Protein AF-A0A202DUN3-F1 (afdb_monomer)

Sequence (302 aa):
MSIDGANNTTIKGLAINNFDGDGVLVTGSGTGNKIQGSYIGVWFDGTSDAGNTGSGVYVNLTSETIIGSNGDGTGEAWERNLIAANDSYGVYVSGTTTSVAGNFLGVTYEGSVALGNAGGVFINSSYAVIGTNNDGTNDSTEGNVSSGHSGTGIYITGTGSTANTIAGNYIGVGQDGSLDLGNGTHGIWLLSSASDNTIGGVDNDTVNVIAYNGDAASEYGVYLSGANTDNNKIYRNTIYSNQSEGIKLAFDGANDNQVAPAIIKNVLNGTTTNIIGTTEASGLVQLFEASADNEGQSYLGE

pLDDT: mean 95.25, std 4.69, range [66.5, 98.94]

Foldseek 3Di:
DEDEQAEQAEDFQEEQFQAQEESYEYYYAYANYAYFQYEFQAPPQQPHGRAHQYESYEYYQYAHYEQQAPLPQPDSVSREYEQANYQAENYEDPYEHYEHFQYEAQAGPQQAHGRAHQEYYEDPAENYEAQAPPPVRPSLRGAYEQFLHLAESYEYEEQRQAHYEYFQYQFCAGPVLPHRRAHAAESYEYYHQNAHYEQFDDDPSRAYRFAQYHDPPDHESYEYDDANLAHYYYPNYAFAHYPHYNYDYPCRHHNHSADDKAWPDWDDDPPDIDTDIDHPPPDDDWDADADPNGYRHGTDGD

Solvent-accessible surface area (backbone atoms only — not comparable to full-atom values): 13422 Å² total; per-residue (Å²): 82,78,45,73,48,53,58,64,46,74,49,64,67,44,68,35,48,64,34,95,31,40,27,35,36,37,29,48,82,16,36,52,28,35,40,20,29,24,28,21,5,21,38,88,82,36,72,47,79,28,34,8,64,19,22,21,33,32,35,40,62,20,35,42,34,31,38,17,28,82,58,81,78,74,60,49,84,64,16,24,25,38,20,16,30,8,64,25,28,19,31,36,32,46,18,35,42,27,38,40,10,23,25,33,21,6,25,26,78,82,31,74,46,66,36,29,7,42,17,20,39,38,36,47,28,24,45,28,29,38,14,26,84,73,84,81,44,64,28,82,61,16,26,23,28,21,14,23,11,66,21,35,17,34,36,38,32,33,76,66,19,28,54,29,37,39,11,19,26,23,22,6,20,14,72,86,64,71,47,84,25,32,6,42,24,26,19,30,37,35,28,55,21,21,22,48,28,36,39,26,37,96,48,82,50,20,31,23,40,28,25,34,3,22,43,98,87,71,19,18,17,34,34,32,28,39,54,60,17,22,71,58,44,80,33,72,47,27,20,30,67,23,66,44,51,35,69,41,63,65,69,56,38,8,44,75,46,66,72,79,65,42,81,76,43,78,43,79,60,88,94,44,75,49,76,42,64,51,70,58,99,83,58,88,62,76,43,50,47,60,36,100,82,69,16,43,40,43,83,72,51,109

Secondary structure (DSSP, 8-state):
-EEES-SS-EEES-EE-S-SS-SEEEESS-BS-EEES-EESB-TTSSSB---SS-SEEE-S-BS-EEE---SSS-GGGT--EE-S-SSEEEEE-SBS-EEES-EESB-TTS-SB---SEEEEE-SSS-EEE---SSSSGGGTPPEE-S-SS-SEEEESTT-BS-EEES-EESB-TTS-SB---SS-SEEEETT-BS-EEE-SSGGG--EEES---TTT--SEEE-STT--S-EEES-EEE--SS-SEEE-SSSGGGGPPPPEEEEEEEETTEEEEEEE--TT----EEEE-TTS-EEEEEE-

Nearest PDB structures (foldseek):
  4ozz-assembly1_A  TM=7.156E-01  e=4.225E-02  Pseudomonas syringae pv. tomato str. DC3000
  2qy1-assembly2_B  TM=3.064E-01  e=1.862E+00  Xanthomonas campestris pv. campestris
  5c1e-assembly1_A  TM=2.629E-01  e=9.697E+00  Aspergillus niger ATCC 1015

Mean predicted aligned error: 3.84 Å

Radius of gyration: 18.78 Å; Cα contacts (8 Å, |Δi|>4): 1057; chains: 1; bounding box: 58×35×49 Å

Structure (mmCIF, N/CA/C/O backbone):
data_AF-A0A202DUN3-F1
#
_entry.id   AF-A0A202DUN3-F1
#
loop_
_atom_site.group_PDB
_atom_site.id
_atom_site.type_symbol
_atom_site.label_atom_id
_atom_site.label_alt_id
_atom_site.label_comp_id
_atom_site.label_asym_id
_atom_site.label_entity_id
_atom_site.label_seq_id
_atom_site.pdbx_PDB_ins_code
_atom_site.Cartn_x
_atom_site.Cartn_y
_atom_site.Cartn_z
_atom_site.occupancy
_atom_site.B_iso_or_equiv
_atom_site.auth_seq_id
_atom_site.auth_comp_id
_atom_site.auth_asym_id
_atom_site.auth_atom_id
_atom_site.pdbx_PDB_model_num
ATOM 1 N N . MET A 1 1 ? 16.461 -4.092 -15.288 1.00 92.75 1 MET A N 1
ATOM 2 C CA . MET A 1 1 ? 16.687 -2.850 -16.087 1.00 92.75 1 MET A CA 1
ATOM 3 C C . MET A 1 1 ? 17.043 -1.711 -15.134 1.00 92.75 1 MET A C 1
ATOM 5 O O . MET A 1 1 ? 16.628 -1.795 -13.990 1.00 92.75 1 MET A O 1
ATOM 9 N N . SER A 1 2 ? 17.803 -0.684 -15.543 1.00 94.25 2 SER A N 1
ATOM 10 C CA . SER A 1 2 ? 18.163 0.430 -14.643 1.00 94.25 2 SER A CA 1
ATOM 11 C C . SER A 1 2 ? 18.021 1.810 -15.297 1.00 94.25 2 SER A C 1
ATOM 13 O O . SER A 1 2 ? 18.366 1.970 -16.469 1.00 94.25 2 SER A O 1
ATOM 15 N N . ILE A 1 3 ? 17.538 2.786 -14.526 1.00 94.50 3 ILE A N 1
ATOM 16 C CA . ILE A 1 3 ? 17.610 4.228 -14.786 1.00 94.50 3 ILE A CA 1
ATOM 17 C C . ILE A 1 3 ? 18.569 4.809 -13.741 1.00 94.50 3 ILE A C 1
ATOM 19 O O . ILE A 1 3 ? 18.271 4.739 -12.554 1.00 94.50 3 ILE A O 1
ATOM 23 N N . ASP A 1 4 ? 19.695 5.387 -14.161 1.00 96.31 4 ASP A N 1
ATOM 24 C CA . ASP A 1 4 ? 20.709 5.938 -13.248 1.00 96.31 4 ASP A CA 1
ATOM 25 C C . ASP A 1 4 ? 20.935 7.433 -13.513 1.00 96.31 4 ASP A C 1
ATOM 27 O O . ASP A 1 4 ? 21.428 7.825 -14.573 1.00 96.31 4 ASP A O 1
ATOM 31 N N . GLY A 1 5 ? 20.508 8.275 -12.568 1.00 92.88 5 GLY A N 1
ATOM 32 C CA . GLY A 1 5 ? 20.711 9.727 -12.583 1.00 92.88 5 GLY A CA 1
ATOM 33 C C . GLY A 1 5 ? 19.950 10.491 -13.674 1.00 92.88 5 GLY A C 1
ATOM 34 O O . GLY A 1 5 ? 20.171 11.690 -13.843 1.00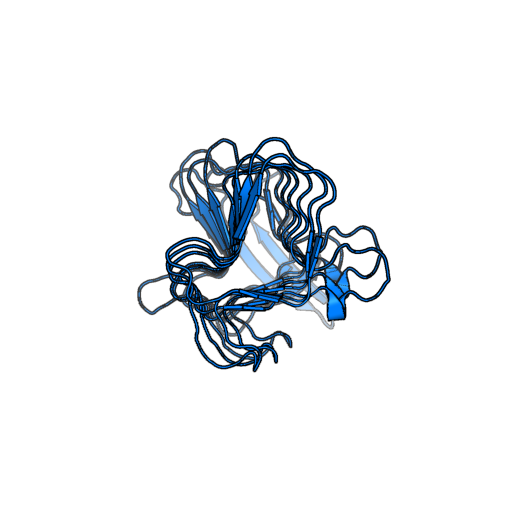 92.88 5 GLY A O 1
ATOM 35 N N . ALA A 1 6 ? 19.073 9.825 -14.427 1.00 94.56 6 ALA A N 1
ATOM 36 C CA . ALA A 1 6 ? 18.302 10.445 -15.499 1.00 94.56 6 ALA A CA 1
ATOM 37 C C . ALA A 1 6 ? 17.033 11.127 -14.972 1.00 94.56 6 ALA A C 1
ATOM 39 O O . ALA A 1 6 ? 16.411 10.652 -14.025 1.00 94.56 6 ALA A O 1
ATOM 40 N N . ASN A 1 7 ? 16.626 12.210 -15.634 1.00 96.62 7 ASN A N 1
ATOM 41 C CA . ASN A 1 7 ? 15.379 12.913 -15.344 1.00 96.62 7 ASN A CA 1
ATOM 42 C C . ASN A 1 7 ? 14.335 12.614 -16.419 1.00 96.62 7 ASN A C 1
ATOM 44 O O . ASN A 1 7 ? 14.690 12.485 -17.593 1.00 96.62 7 ASN A O 1
ATOM 48 N N . ASN A 1 8 ? 13.056 12.605 -16.043 1.00 96.19 8 ASN A N 1
ATOM 49 C CA . ASN A 1 8 ? 11.920 12.529 -16.967 1.00 96.19 8 ASN A CA 1
ATOM 50 C C . ASN A 1 8 ? 11.972 11.331 -17.932 1.00 96.19 8 ASN A C 1
ATOM 52 O O . ASN A 1 8 ? 11.496 11.408 -19.067 1.00 96.19 8 ASN A O 1
ATOM 56 N N . THR A 1 9 ? 12.574 10.218 -17.507 1.00 97.00 9 THR A N 1
ATOM 57 C CA . THR A 1 9 ? 12.593 8.986 -18.300 1.00 97.00 9 THR A CA 1
ATOM 58 C C . THR A 1 9 ? 11.284 8.241 -18.106 1.00 97.00 9 THR A C 1
ATOM 60 O O . THR A 1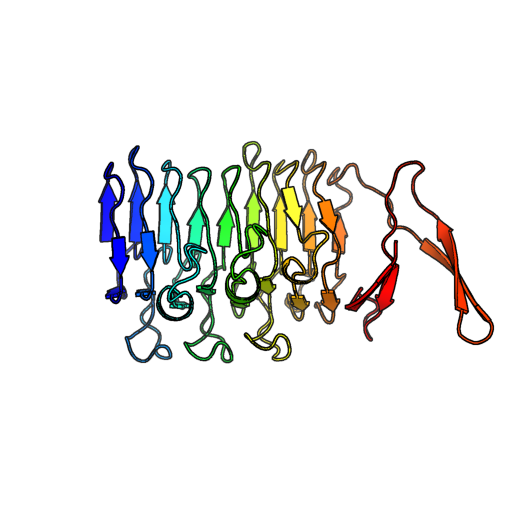 9 ? 10.790 8.145 -16.990 1.00 97.00 9 THR A O 1
ATOM 63 N N . THR A 1 10 ? 10.720 7.692 -19.181 1.00 96.81 10 THR A N 1
ATOM 64 C CA . THR A 1 10 ? 9.519 6.851 -19.112 1.00 96.81 10 THR A CA 1
ATOM 65 C C . THR A 1 10 ? 9.835 5.439 -19.593 1.00 96.81 10 THR A C 1
ATOM 67 O O . THR A 1 10 ? 10.257 5.252 -20.734 1.00 96.81 10 THR A O 1
ATOM 70 N N . ILE A 1 11 ? 9.600 4.446 -18.737 1.00 97.88 11 ILE A N 1
ATOM 71 C CA . ILE A 1 11 ? 9.508 3.030 -19.104 1.00 97.88 11 ILE A CA 1
ATOM 72 C C . ILE A 1 11 ? 8.024 2.711 -19.266 1.00 97.88 11 ILE A C 1
ATOM 74 O O . ILE A 1 11 ? 7.258 2.884 -18.317 1.00 97.88 11 ILE A O 1
ATOM 78 N N . LYS A 1 12 ? 7.609 2.274 -20.462 1.00 96.94 12 LYS A N 1
ATOM 79 C CA . LYS A 1 12 ? 6.198 1.992 -20.740 1.00 96.94 12 LYS A CA 1
ATOM 80 C C . LYS A 1 12 ? 5.971 0.799 -21.655 1.00 96.94 12 LYS A C 1
ATOM 82 O O . LYS A 1 12 ? 6.655 0.672 -22.668 1.00 96.94 12 LYS A O 1
ATOM 87 N N . GLY A 1 13 ? 4.974 -0.027 -21.328 1.00 96.06 13 GLY A N 1
ATOM 88 C CA . GLY A 1 13 ? 4.491 -1.091 -22.215 1.00 96.06 13 GLY A CA 1
ATOM 89 C C . GLY A 1 13 ? 5.448 -2.271 -22.380 1.00 96.06 13 GLY A C 1
ATOM 90 O O . GLY A 1 13 ? 5.444 -2.903 -23.435 1.00 96.06 13 GLY A O 1
ATOM 91 N N . LEU A 1 14 ? 6.306 -2.541 -21.391 1.00 97.44 14 LEU A N 1
ATOM 92 C CA . LEU A 1 14 ? 7.294 -3.621 -21.459 1.00 97.44 14 LEU A CA 1
ATOM 93 C C . LEU A 1 14 ? 6.879 -4.819 -20.603 1.00 97.44 14 LEU A C 1
ATOM 95 O O . LEU A 1 14 ? 6.274 -4.644 -19.551 1.00 97.44 14 LEU A O 1
ATOM 99 N N . ALA A 1 15 ? 7.278 -6.021 -21.024 1.00 97.81 15 ALA A N 1
ATOM 100 C CA . ALA A 1 15 ? 7.351 -7.189 -20.151 1.00 97.81 15 ALA A CA 1
ATOM 101 C C . ALA A 1 15 ? 8.778 -7.296 -19.583 1.00 97.81 15 ALA A C 1
ATOM 103 O O . ALA A 1 15 ? 9.739 -7.406 -20.348 1.00 97.81 15 ALA A O 1
ATOM 104 N N . ILE A 1 16 ? 8.920 -7.210 -18.260 1.00 98.44 16 ILE A N 1
ATOM 105 C CA . ILE A 1 16 ? 10.192 -7.143 -17.529 1.00 98.44 16 ILE A CA 1
ATOM 106 C C . ILE A 1 16 ? 10.204 -8.265 -16.490 1.00 98.44 16 ILE A C 1
ATOM 108 O O . ILE A 1 16 ? 9.638 -8.139 -15.405 1.00 98.44 16 ILE A O 1
ATOM 112 N N . ASN A 1 17 ? 10.797 -9.394 -16.852 1.00 97.94 17 ASN A N 1
ATOM 113 C CA . ASN A 1 17 ? 10.635 -10.644 -16.123 1.00 97.94 17 ASN A CA 1
ATOM 114 C C . ASN A 1 17 ? 11.884 -11.538 -16.226 1.00 97.94 17 ASN A C 1
ATOM 116 O O . ASN A 1 17 ? 12.731 -11.310 -17.094 1.00 97.94 17 ASN A O 1
ATOM 120 N N . ASN A 1 18 ? 12.002 -12.538 -15.347 1.00 97.62 18 ASN A N 1
ATOM 121 C CA . ASN A 1 18 ? 13.145 -13.457 -15.242 1.00 97.62 18 ASN A CA 1
ATOM 122 C C . ASN A 1 18 ? 14.518 -12.777 -15.039 1.00 97.62 18 ASN A C 1
ATOM 124 O O . ASN A 1 18 ? 15.546 -13.298 -15.486 1.00 97.62 18 ASN A O 1
ATOM 128 N N . PHE A 1 19 ? 14.565 -11.602 -14.406 1.00 97.94 19 PHE A N 1
ATOM 129 C CA . PHE A 1 19 ? 15.832 -10.970 -14.032 1.00 97.94 19 PHE A CA 1
ATOM 130 C C . PHE A 1 19 ? 16.394 -11.593 -12.748 1.00 97.94 19 PHE A C 1
ATOM 132 O O . PHE A 1 19 ? 15.655 -11.863 -11.804 1.00 97.94 19 PHE A O 1
ATOM 139 N N . ASP A 1 20 ? 17.720 -11.752 -12.697 1.00 97.62 20 ASP A N 1
ATOM 140 C CA . ASP A 1 20 ? 18.455 -12.076 -11.467 1.00 97.62 20 ASP A CA 1
ATOM 141 C C . ASP A 1 20 ? 18.724 -10.790 -10.659 1.00 97.62 20 ASP A C 1
ATOM 143 O O . ASP A 1 20 ? 19.830 -10.247 -10.649 1.00 97.62 20 ASP A O 1
ATOM 147 N N . GLY A 1 21 ? 17.658 -10.216 -10.105 1.00 97.81 21 GLY A N 1
ATOM 148 C CA . GLY A 1 21 ? 17.642 -8.961 -9.360 1.00 97.81 21 GLY A CA 1
ATOM 149 C C . GLY A 1 21 ? 16.315 -8.230 -9.536 1.00 97.81 21 GLY A C 1
ATOM 150 O O . GLY A 1 21 ? 15.302 -8.845 -9.862 1.00 97.81 21 GLY A O 1
ATOM 151 N N . ASP A 1 22 ? 16.310 -6.912 -9.335 1.00 98.56 22 ASP A N 1
ATOM 152 C CA . ASP A 1 22 ? 15.100 -6.114 -9.534 1.00 98.56 22 ASP A CA 1
ATOM 153 C C . ASP A 1 22 ? 14.714 -6.018 -11.022 1.00 98.56 22 ASP A C 1
ATOM 155 O O . ASP A 1 22 ? 15.572 -5.881 -11.907 1.00 98.56 22 ASP A O 1
ATOM 159 N N . GLY A 1 23 ? 13.410 -6.009 -11.309 1.00 98.62 23 GLY A N 1
ATOM 160 C CA . GLY A 1 23 ? 12.894 -5.794 -12.661 1.00 98.62 23 GLY A CA 1
ATOM 161 C C . GLY A 1 23 ? 13.291 -4.413 -13.191 1.00 98.62 23 GLY A C 1
ATOM 162 O O . GLY A 1 23 ? 13.957 -4.289 -14.228 1.00 98.62 23 GLY A O 1
ATOM 163 N N . VAL A 1 24 ? 12.949 -3.360 -12.446 1.00 98.56 24 VAL A N 1
ATOM 164 C CA . VAL A 1 24 ? 13.342 -1.971 -12.722 1.00 98.56 24 VAL A CA 1
ATOM 165 C C . VAL A 1 24 ? 14.001 -1.353 -11.495 1.00 98.56 24 VAL A C 1
ATOM 167 O O . VAL A 1 24 ? 13.357 -1.169 -10.472 1.00 98.56 24 VAL A O 1
ATOM 170 N N . LEU A 1 25 ? 15.264 -0.957 -11.623 1.00 98.06 25 LEU A N 1
ATOM 171 C CA . LEU A 1 25 ? 15.978 -0.158 -10.632 1.00 98.06 25 LEU A CA 1
ATOM 172 C C . LEU A 1 25 ? 16.007 1.311 -11.073 1.00 98.06 25 LEU A C 1
ATOM 174 O O . LEU A 1 25 ? 16.464 1.622 -12.171 1.00 98.06 25 LEU A O 1
ATOM 178 N N . VAL A 1 26 ? 15.551 2.225 -10.224 1.00 97.75 26 VAL A N 1
ATOM 179 C CA . VAL A 1 26 ? 15.618 3.676 -10.441 1.00 97.75 26 VAL A CA 1
ATOM 180 C C . VAL A 1 26 ? 16.552 4.260 -9.394 1.00 97.75 26 VAL A C 1
ATOM 182 O O . VAL A 1 26 ? 16.239 4.241 -8.208 1.00 97.75 26 VAL A O 1
ATOM 185 N N . THR A 1 27 ? 17.718 4.744 -9.805 1.00 96.19 27 THR A N 1
ATOM 186 C CA . THR A 1 27 ? 18.782 5.178 -8.894 1.00 96.19 27 THR A CA 1
ATOM 187 C C . THR A 1 27 ? 19.487 6.454 -9.363 1.00 96.19 27 THR A C 1
ATOM 189 O O . THR A 1 27 ? 19.137 7.042 -10.388 1.00 96.19 27 THR A O 1
ATOM 192 N N . GLY A 1 28 ? 20.453 6.926 -8.577 1.00 91.88 28 GLY A N 1
ATOM 193 C CA . GLY A 1 28 ? 21.110 8.217 -8.765 1.00 91.88 28 GLY A CA 1
ATOM 194 C C . GLY A 1 28 ? 20.249 9.388 -8.279 1.00 91.88 28 GLY A C 1
ATOM 195 O O . GLY A 1 28 ? 19.331 9.211 -7.490 1.00 91.88 28 GLY A O 1
ATOM 196 N N . SER A 1 29 ? 20.553 10.608 -8.729 1.00 90.00 29 SER A N 1
ATOM 197 C CA . SER A 1 29 ? 19.852 11.837 -8.308 1.00 90.00 29 SER A CA 1
ATOM 198 C C . SER A 1 29 ? 18.800 12.320 -9.316 1.00 90.00 29 SER A C 1
ATOM 200 O O . SER A 1 29 ? 18.528 13.517 -9.397 1.00 90.00 29 SER A O 1
ATOM 202 N N . GLY A 1 30 ? 18.302 11.416 -10.159 1.00 91.62 30 GLY A N 1
ATOM 203 C CA . GLY A 1 30 ? 17.326 11.731 -11.196 1.00 91.62 30 GLY A CA 1
ATOM 204 C C . GLY A 1 30 ? 15.909 11.922 -10.642 1.00 91.62 30 GLY A C 1
ATOM 205 O O . GLY A 1 30 ? 15.563 11.288 -9.645 1.00 91.62 30 GLY A O 1
ATOM 206 N N . THR A 1 31 ? 15.085 12.753 -11.288 1.00 95.81 31 THR A N 1
ATOM 207 C CA . THR A 1 31 ? 13.696 13.035 -10.874 1.00 95.81 31 THR A CA 1
ATOM 208 C C . THR A 1 31 ? 12.683 12.948 -12.016 1.00 95.81 31 THR A C 1
ATOM 210 O O . THR A 1 31 ? 13.040 12.987 -13.197 1.00 95.81 31 THR A O 1
ATOM 213 N N . GLY A 1 32 ? 11.397 12.808 -11.681 1.00 94.69 32 GLY A N 1
ATOM 214 C CA . GLY A 1 32 ? 10.305 12.809 -12.662 1.00 94.69 32 GLY A CA 1
ATOM 215 C C . GLY A 1 32 ? 10.244 11.550 -13.532 1.00 94.69 32 GLY A C 1
ATOM 216 O O . GLY A 1 32 ? 9.673 11.574 -14.623 1.00 94.69 32 GLY A O 1
ATOM 217 N N . ASN A 1 33 ? 10.884 10.458 -13.107 1.00 97.44 33 ASN A N 1
ATOM 218 C CA . ASN A 1 33 ? 10.896 9.212 -13.867 1.00 97.44 33 ASN A CA 1
ATOM 219 C C . ASN A 1 33 ? 9.557 8.485 -13.730 1.00 97.44 33 ASN A C 1
ATOM 221 O O . ASN A 1 33 ? 8.965 8.461 -12.656 1.00 97.44 33 ASN A O 1
ATOM 225 N N . LYS A 1 34 ? 9.086 7.875 -14.816 1.00 97.88 34 LYS A N 1
ATOM 226 C CA . LYS A 1 34 ? 7.794 7.195 -14.890 1.00 97.88 34 LYS A CA 1
ATOM 227 C C . LYS A 1 34 ? 7.968 5.731 -15.282 1.00 97.88 34 LYS A C 1
ATOM 229 O O . LYS A 1 34 ? 8.685 5.418 -16.233 1.00 97.88 34 LYS A O 1
ATOM 234 N N . ILE A 1 35 ? 7.276 4.842 -14.585 1.00 98.56 35 ILE A N 1
ATOM 235 C CA . ILE A 1 35 ? 7.162 3.418 -14.899 1.00 98.56 35 ILE A CA 1
ATOM 236 C C . ILE A 1 35 ? 5.676 3.146 -15.054 1.00 98.56 35 ILE A C 1
ATOM 238 O O . ILE A 1 35 ? 4.933 3.280 -14.088 1.00 98.56 35 ILE A O 1
ATOM 242 N N . GLN A 1 36 ? 5.223 2.841 -16.267 1.00 98.25 36 GLN A N 1
ATOM 243 C CA . GLN A 1 36 ? 3.796 2.822 -16.596 1.00 98.25 36 GLN A CA 1
ATOM 244 C C . GLN A 1 36 ? 3.435 1.655 -17.514 1.00 98.25 36 GLN A C 1
ATOM 246 O O . GLN A 1 36 ? 4.240 1.242 -18.345 1.00 98.25 36 GLN A O 1
ATOM 251 N N . GLY A 1 37 ? 2.212 1.140 -17.431 1.00 97.81 37 GLY A N 1
ATOM 252 C CA . GLY A 1 37 ? 1.655 0.206 -18.415 1.00 97.81 37 GLY A CA 1
ATOM 253 C C . GLY A 1 37 ? 2.485 -1.063 -18.630 1.00 97.81 37 GLY A C 1
ATOM 254 O O . GLY A 1 37 ? 2.458 -1.615 -19.728 1.00 97.81 37 GLY A O 1
ATOM 255 N N . SER A 1 38 ? 3.323 -1.451 -17.666 1.00 98.38 38 SER A N 1
ATOM 256 C CA . SER A 1 38 ? 4.308 -2.523 -17.827 1.00 98.38 38 SER A CA 1
ATOM 257 C C . SER A 1 38 ? 3.912 -3.772 -17.038 1.00 98.38 38 SER A C 1
ATOM 259 O O . SER A 1 38 ? 3.256 -3.686 -16.003 1.00 98.38 38 SER A O 1
ATOM 261 N N . TYR A 1 39 ? 4.334 -4.930 -17.539 1.00 98.69 39 TYR A N 1
ATOM 262 C CA . TYR A 1 39 ? 4.158 -6.254 -16.946 1.00 98.69 39 TYR A CA 1
ATOM 263 C C . TYR A 1 39 ? 5.483 -6.653 -16.295 1.00 98.69 39 TYR A C 1
ATOM 265 O O . TYR A 1 39 ? 6.464 -6.890 -16.998 1.00 98.69 39 TYR A O 1
ATOM 273 N N . ILE A 1 40 ? 5.556 -6.677 -14.968 1.00 98.81 40 ILE A N 1
ATOM 274 C CA . ILE A 1 40 ? 6.810 -6.819 -14.222 1.00 98.81 40 ILE A CA 1
ATOM 275 C C . ILE A 1 40 ? 6.736 -8.053 -13.316 1.00 98.81 40 ILE A C 1
ATOM 277 O O . ILE A 1 40 ? 5.926 -8.108 -12.395 1.00 98.81 40 ILE A O 1
ATOM 281 N N . GLY A 1 41 ? 7.590 -9.040 -13.591 1.00 98.50 41 GLY A N 1
ATOM 282 C CA . GLY A 1 41 ? 7.585 -10.353 -12.926 1.00 98.50 41 GLY A CA 1
ATOM 283 C C . GLY A 1 41 ? 6.556 -11.344 -13.488 1.00 98.50 41 GLY A C 1
ATOM 284 O O . GLY A 1 41 ? 6.430 -12.458 -12.998 1.00 98.50 41 GLY A O 1
ATOM 285 N N . VAL A 1 42 ? 5.855 -10.985 -14.567 1.00 98.19 42 VAL A N 1
ATOM 286 C CA . VAL A 1 42 ? 4.894 -11.861 -15.261 1.00 98.19 42 VAL A CA 1
ATOM 287 C C . VAL A 1 42 ? 5.109 -11.841 -16.771 1.00 98.19 42 VAL A C 1
ATOM 289 O O . VAL A 1 42 ? 5.748 -10.933 -17.321 1.00 98.19 42 VAL A O 1
ATOM 292 N N . TRP A 1 43 ? 4.586 -12.848 -17.469 1.00 97.19 43 TRP A N 1
ATOM 293 C CA . TRP A 1 43 ? 4.516 -12.836 -18.930 1.00 97.19 43 TRP A CA 1
ATOM 294 C C . TRP A 1 43 ? 3.474 -11.824 -19.438 1.00 97.19 43 TRP A C 1
ATOM 296 O O . TRP A 1 43 ? 2.646 -11.311 -18.689 1.00 97.19 43 TRP A O 1
ATOM 306 N N . PHE A 1 44 ? 3.512 -11.527 -20.742 1.00 95.56 44 PHE A N 1
ATOM 307 C CA . PHE A 1 44 ? 2.616 -10.544 -21.373 1.00 95.56 44 PHE A CA 1
ATOM 308 C C . PHE A 1 44 ? 1.131 -10.943 -21.335 1.00 95.56 44 PHE A C 1
ATOM 310 O O . PHE A 1 44 ? 0.272 -10.117 -21.632 1.00 95.56 44 PHE A O 1
ATOM 317 N N . ASP A 1 45 ? 0.830 -12.205 -21.016 1.00 96.38 45 ASP A N 1
ATOM 318 C CA . ASP A 1 45 ? -0.538 -12.670 -20.790 1.00 96.38 45 ASP A CA 1
ATOM 319 C C . ASP A 1 45 ? -1.128 -12.135 -19.474 1.00 96.38 45 ASP A C 1
ATOM 321 O O . ASP A 1 45 ? -2.340 -12.164 -19.298 1.00 96.38 45 ASP A O 1
ATOM 325 N N . GLY A 1 46 ? -0.286 -11.618 -18.571 1.00 96.94 46 GLY A N 1
ATOM 326 C CA . GLY A 1 46 ? -0.687 -11.071 -17.280 1.00 96.94 46 GLY A CA 1
ATOM 327 C C . GLY A 1 46 ? -1.182 -12.108 -16.274 1.00 96.94 46 GLY A C 1
ATOM 328 O O . GLY A 1 46 ? -1.785 -11.731 -15.270 1.00 96.94 46 GLY A O 1
ATOM 329 N N . THR A 1 47 ? -0.949 -13.393 -16.541 1.00 97.75 47 THR A N 1
ATOM 330 C CA . THR A 1 47 ? -1.414 -14.505 -15.698 1.00 97.75 47 THR A CA 1
ATOM 331 C C . THR A 1 47 ? -0.324 -15.522 -15.398 1.00 97.75 47 THR A C 1
ATOM 333 O O . THR A 1 47 ? -0.421 -16.239 -14.406 1.00 97.75 47 THR A O 1
ATOM 336 N N . SER A 1 48 ? 0.699 -15.620 -16.249 1.00 97.69 48 SER A N 1
ATOM 337 C CA . SER A 1 48 ? 1.772 -16.593 -16.074 1.00 97.69 48 SER A CA 1
ATOM 338 C C . SER A 1 48 ? 2.945 -15.980 -15.306 1.00 97.69 48 SER A C 1
ATOM 340 O O . SER A 1 48 ? 3.489 -14.947 -15.704 1.00 97.69 48 SER A O 1
ATOM 342 N N . ASP A 1 49 ? 3.355 -16.663 -14.239 1.00 98.12 49 ASP A N 1
ATOM 343 C CA . ASP A 1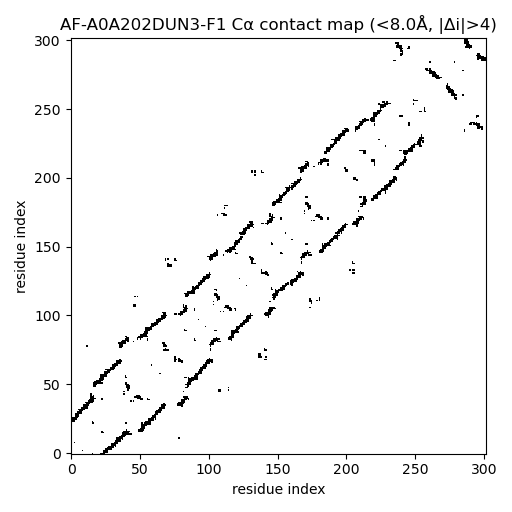 49 ? 4.536 -16.349 -13.431 1.00 98.12 49 ASP A CA 1
ATOM 344 C C . ASP A 1 49 ? 5.814 -16.310 -14.293 1.00 98.12 49 ASP A C 1
ATOM 346 O O . ASP A 1 49 ? 6.078 -17.204 -15.110 1.00 98.12 49 ASP A O 1
ATOM 350 N N . ALA A 1 50 ? 6.581 -15.237 -14.124 1.00 98.00 50 ALA A N 1
ATOM 351 C CA . ALA A 1 50 ? 7.902 -15.039 -14.695 1.00 98.00 50 ALA A CA 1
ATOM 352 C C . ALA A 1 50 ? 8.777 -14.209 -13.734 1.00 98.00 50 ALA A C 1
ATOM 354 O O . ALA A 1 50 ? 9.463 -13.276 -14.160 1.00 98.00 50 ALA A O 1
ATOM 355 N N . GLY A 1 51 ? 8.689 -14.489 -12.435 1.00 97.88 51 GLY A N 1
ATOM 356 C CA . GLY A 1 51 ? 9.252 -13.667 -11.371 1.00 97.88 51 GLY A CA 1
ATOM 357 C C . GLY A 1 51 ? 10.674 -13.161 -11.603 1.00 97.88 51 GLY A C 1
ATOM 358 O O . GLY A 1 51 ? 11.525 -13.837 -12.186 1.00 97.88 51 GLY A O 1
ATOM 359 N N . ASN A 1 52 ? 10.944 -11.943 -11.138 1.00 98.62 52 ASN A N 1
ATOM 360 C CA . ASN A 1 52 ? 12.317 -11.490 -10.935 1.00 98.62 52 ASN A CA 1
ATOM 361 C C . ASN A 1 52 ? 12.780 -11.931 -9.537 1.00 98.62 52 ASN A C 1
ATOM 363 O O . ASN A 1 52 ? 11.970 -11.952 -8.610 1.00 98.62 52 ASN A O 1
ATOM 367 N N . THR A 1 53 ? 14.071 -12.234 -9.362 1.00 98.50 53 THR A N 1
ATOM 368 C CA . THR A 1 53 ? 14.597 -12.691 -8.056 1.00 98.50 53 THR A CA 1
ATOM 369 C C . THR A 1 53 ? 14.687 -11.570 -7.009 1.00 98.50 53 THR A C 1
ATOM 371 O O . THR A 1 53 ? 14.905 -11.828 -5.826 1.00 98.50 53 THR A O 1
ATOM 374 N N . GLY A 1 54 ? 14.542 -10.311 -7.436 1.00 98.56 54 GLY A N 1
ATOM 375 C CA . GLY A 1 54 ? 14.456 -9.125 -6.587 1.00 98.56 54 GLY A CA 1
ATOM 376 C C . GLY A 1 54 ? 13.057 -8.514 -6.566 1.00 98.56 54 GLY A C 1
ATOM 377 O O . GLY A 1 54 ? 12.048 -9.207 -6.662 1.00 98.56 54 GLY A O 1
ATOM 378 N N . SER A 1 55 ? 12.991 -7.194 -6.396 1.00 98.81 55 SER A N 1
ATOM 379 C CA . SER A 1 55 ? 11.730 -6.449 -6.395 1.00 98.81 55 SER A CA 1
ATOM 380 C C . SER A 1 55 ? 11.247 -6.209 -7.824 1.00 98.81 55 SER A C 1
ATOM 382 O O . SER A 1 55 ? 12.048 -6.129 -8.756 1.00 98.81 55 SER A O 1
ATOM 384 N N . GLY A 1 56 ? 9.945 -6.014 -8.026 1.00 98.81 56 GLY A N 1
ATOM 385 C CA . GLY A 1 56 ? 9.446 -5.614 -9.344 1.00 98.81 56 GLY A CA 1
ATOM 386 C C . GLY A 1 56 ? 10.033 -4.262 -9.766 1.00 98.81 56 GLY A C 1
ATOM 387 O O . GLY A 1 56 ? 10.716 -4.147 -10.788 1.00 98.81 56 GLY A O 1
ATOM 388 N N . VAL A 1 57 ? 9.822 -3.246 -8.930 1.00 98.81 57 VAL A N 1
ATOM 389 C CA . VAL A 1 57 ? 10.416 -1.913 -9.075 1.00 98.81 57 VAL A CA 1
ATOM 390 C C . VAL A 1 57 ? 11.111 -1.520 -7.777 1.00 98.81 57 VAL A C 1
ATOM 392 O O . VAL A 1 57 ? 10.490 -1.533 -6.720 1.00 98.81 57 VAL A O 1
ATOM 395 N N . TYR A 1 58 ? 12.379 -1.122 -7.853 1.00 98.69 58 TYR A N 1
ATOM 396 C CA . TYR A 1 58 ? 13.119 -0.543 -6.737 1.00 98.69 58 TYR A CA 1
ATOM 397 C C . TYR A 1 58 ? 13.504 0.910 -7.042 1.00 98.69 58 TYR A C 1
ATOM 399 O O . TYR A 1 58 ? 14.297 1.188 -7.941 1.00 98.69 58 TYR A O 1
ATOM 407 N N . VAL A 1 59 ? 12.953 1.845 -6.271 1.00 98.19 59 VAL A N 1
ATOM 408 C CA . VAL A 1 59 ? 13.285 3.272 -6.288 1.00 98.19 59 VAL A CA 1
ATOM 409 C C . VAL A 1 59 ? 14.294 3.563 -5.183 1.00 98.19 59 VAL A C 1
ATOM 411 O O . VAL A 1 59 ? 13.947 3.585 -4.004 1.00 98.19 59 VAL A O 1
ATOM 414 N N . ASN A 1 60 ? 15.548 3.795 -5.563 1.00 96.38 60 ASN A N 1
ATOM 415 C CA . ASN A 1 60 ? 16.675 3.948 -4.654 1.00 96.38 60 ASN A CA 1
ATOM 416 C C . ASN A 1 60 ? 17.251 5.371 -4.692 1.00 96.38 60 ASN A C 1
ATOM 418 O O . ASN A 1 60 ? 17.923 5.734 -5.657 1.00 96.38 60 ASN A O 1
ATOM 422 N N . LEU A 1 61 ? 17.029 6.149 -3.625 1.00 87.50 61 LEU A N 1
ATOM 423 C CA . LEU A 1 61 ? 17.569 7.510 -3.416 1.00 87.50 61 LEU A CA 1
ATOM 424 C C . LEU A 1 61 ? 17.163 8.578 -4.455 1.00 87.50 61 LEU A C 1
ATOM 426 O O . LEU A 1 61 ? 17.717 9.677 -4.446 1.00 87.50 61 LEU A O 1
ATOM 430 N N . THR A 1 62 ? 16.197 8.290 -5.326 1.00 92.81 62 THR A N 1
ATOM 431 C CA . THR A 1 62 ? 15.631 9.256 -6.284 1.00 92.81 62 THR A CA 1
ATOM 432 C C . THR A 1 62 ? 14.397 9.950 -5.707 1.00 92.81 62 THR A C 1
ATOM 434 O O . THR A 1 62 ? 13.903 9.568 -4.648 1.00 92.81 62 THR A O 1
ATOM 437 N N . SER A 1 63 ? 13.897 10.990 -6.374 1.00 94.69 63 SER A N 1
ATOM 438 C CA . SER A 1 63 ? 12.668 11.675 -5.961 1.00 94.69 63 SER A CA 1
ATOM 439 C C . SER A 1 63 ? 11.701 11.859 -7.122 1.00 94.69 63 SER A C 1
ATOM 441 O O . SER A 1 63 ? 12.115 11.821 -8.279 1.00 94.69 63 SER A O 1
ATOM 443 N N . GLU A 1 64 ? 10.418 12.077 -6.829 1.00 96.25 64 GLU A N 1
ATOM 444 C CA . GLU A 1 64 ? 9.387 12.350 -7.848 1.00 96.25 64 GLU A CA 1
ATOM 445 C C . GLU A 1 64 ? 9.270 11.231 -8.902 1.00 96.25 64 GLU A C 1
ATOM 447 O O . GLU A 1 64 ? 9.038 11.489 -10.084 1.00 96.25 64 GLU A O 1
ATOM 452 N N . THR A 1 65 ? 9.484 9.976 -8.496 1.00 97.94 65 THR A N 1
ATOM 453 C CA . THR A 1 65 ? 9.237 8.823 -9.370 1.00 97.94 65 THR A CA 1
ATOM 454 C C . THR A 1 65 ? 7.752 8.476 -9.340 1.00 97.94 65 THR A C 1
ATOM 456 O O . THR A 1 65 ? 7.149 8.424 -8.272 1.00 97.94 65 THR A O 1
ATOM 459 N N . ILE A 1 66 ? 7.164 8.219 -10.504 1.00 98.00 66 ILE A N 1
ATOM 460 C CA . ILE A 1 66 ? 5.773 7.790 -10.653 1.00 98.00 66 ILE A CA 1
ATOM 461 C C . ILE A 1 66 ? 5.764 6.344 -11.134 1.00 98.00 66 ILE A C 1
ATOM 463 O O . ILE A 1 66 ? 6.290 6.023 -12.201 1.00 98.00 66 ILE A O 1
ATOM 467 N N . ILE A 1 67 ? 5.147 5.470 -10.354 1.00 98.69 67 ILE A N 1
ATOM 468 C CA . ILE A 1 67 ? 4.901 4.075 -10.694 1.00 98.69 67 ILE A CA 1
ATOM 469 C C . ILE A 1 67 ? 3.397 3.944 -10.891 1.00 98.69 67 ILE A C 1
ATOM 471 O O . ILE A 1 67 ? 2.635 3.933 -9.928 1.00 98.69 67 ILE A O 1
ATOM 475 N N . GLY A 1 68 ? 2.982 3.855 -12.149 1.00 98.31 68 GLY A N 1
ATOM 476 C CA . GLY A 1 68 ? 1.589 3.729 -12.551 1.00 98.31 68 GLY A CA 1
ATOM 477 C C . GLY A 1 68 ? 0.974 5.051 -13.013 1.00 98.31 68 GLY A C 1
ATOM 478 O O . GLY A 1 68 ? 1.592 5.781 -13.797 1.00 98.31 68 GLY A O 1
ATOM 479 N N . SER A 1 69 ? -0.249 5.327 -12.561 1.00 96.75 69 SER A N 1
ATOM 480 C CA . SER A 1 69 ? -1.005 6.536 -12.909 1.00 96.75 69 SER A CA 1
ATOM 481 C C . SER A 1 69 ? -0.235 7.802 -12.537 1.00 96.75 69 SER A C 1
ATOM 483 O O . SER A 1 69 ? 0.361 7.883 -11.462 1.00 96.75 69 SER A O 1
ATOM 485 N N . ASN A 1 70 ? -0.241 8.793 -13.425 1.00 93.94 70 ASN A N 1
ATOM 486 C CA . ASN A 1 70 ? 0.299 10.124 -13.149 1.00 93.94 70 ASN A CA 1
ATOM 487 C C . ASN A 1 70 ? -0.777 11.149 -12.727 1.00 93.94 70 ASN A C 1
ATOM 489 O O . ASN A 1 70 ? -0.410 12.301 -12.490 1.00 93.94 70 ASN A O 1
ATOM 493 N N . GLY A 1 71 ? -2.054 10.747 -12.678 1.00 92.31 71 GLY A N 1
ATOM 494 C CA . GLY A 1 71 ? -3.183 11.593 -12.268 1.00 92.31 71 GLY A CA 1
ATOM 495 C C . GLY A 1 71 ? -3.539 12.723 -13.246 1.00 92.31 71 GLY A C 1
ATOM 496 O O . GLY A 1 71 ? -4.253 13.652 -12.885 1.00 92.31 71 GLY A O 1
ATOM 497 N N . ASP A 1 72 ? -3.039 12.708 -14.489 1.00 92.38 72 ASP A N 1
ATOM 498 C CA . ASP A 1 72 ? -3.139 13.872 -15.386 1.00 92.38 72 ASP A CA 1
ATOM 499 C C . ASP A 1 72 ? -4.478 14.039 -16.124 1.00 92.38 72 ASP A C 1
ATOM 501 O O . ASP A 1 72 ? -4.653 14.993 -16.892 1.00 92.38 72 ASP A O 1
ATOM 505 N N . GLY A 1 73 ? -5.438 13.145 -15.902 1.00 90.38 73 GLY A N 1
ATOM 506 C CA . GLY A 1 73 ? -6.724 13.176 -16.586 1.00 90.38 73 GLY A CA 1
ATOM 507 C C . GLY A 1 73 ? -6.775 12.326 -17.861 1.00 90.38 73 GLY A C 1
ATOM 508 O O . GLY A 1 73 ? -7.840 12.236 -18.487 1.00 9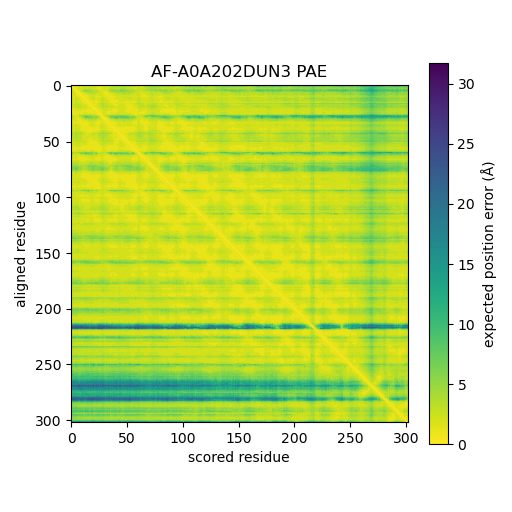0.38 73 GLY A O 1
ATOM 509 N N . THR A 1 74 ? -5.640 11.772 -18.310 1.00 91.31 74 THR A N 1
ATOM 510 C CA . THR A 1 74 ? -5.501 11.137 -19.619 1.00 91.31 74 THR A CA 1
ATOM 511 C C . THR A 1 74 ? -4.838 9.756 -19.604 1.00 91.31 74 THR A C 1
ATOM 513 O O . THR A 1 74 ? -3.630 9.581 -19.720 1.00 91.31 74 THR A O 1
ATOM 516 N N . GLY A 1 75 ? -5.673 8.720 -19.696 1.00 89.56 75 GLY A N 1
ATOM 517 C CA . GLY A 1 75 ? -5.221 7.379 -20.074 1.00 89.56 75 GLY A CA 1
ATOM 518 C C . GLY A 1 75 ? -4.682 6.548 -18.913 1.00 89.56 75 GLY A C 1
ATOM 519 O O . GLY A 1 75 ? -3.919 5.617 -19.153 1.00 89.56 75 GLY A O 1
ATOM 520 N N . GLU A 1 76 ? -5.144 6.822 -17.700 1.00 89.50 76 GLU A N 1
ATOM 521 C CA . GLU A 1 76 ? -4.786 6.202 -16.419 1.00 89.50 76 GLU A CA 1
ATOM 522 C C . GLU A 1 76 ? -4.864 4.673 -16.475 1.00 89.50 76 GLU A C 1
ATOM 524 O O . GLU A 1 76 ? -3.970 3.962 -16.016 1.00 89.50 76 GLU A O 1
ATOM 529 N N . ALA A 1 77 ? -5.894 4.137 -17.139 1.00 87.06 77 ALA A N 1
ATOM 530 C CA . ALA A 1 77 ? -6.041 2.695 -17.335 1.00 87.06 77 ALA A CA 1
ATOM 531 C C . ALA A 1 77 ? -4.865 2.066 -18.115 1.00 87.06 77 ALA A C 1
ATOM 533 O O . ALA A 1 77 ? -4.540 0.903 -17.894 1.00 87.06 77 ALA A O 1
ATOM 534 N N . TRP A 1 78 ? -4.215 2.825 -19.004 1.00 93.38 78 TRP A N 1
ATOM 535 C CA . TRP A 1 78 ? -3.033 2.406 -19.771 1.00 93.38 78 TRP A CA 1
ATOM 536 C C . TRP A 1 78 ? -1.714 2.684 -19.044 1.00 93.38 78 TRP A C 1
ATOM 538 O O . TRP A 1 78 ? -0.644 2.329 -19.545 1.00 93.38 78 TRP A O 1
ATOM 548 N N . GLU A 1 79 ? -1.767 3.378 -17.910 1.00 97.31 79 GLU A N 1
ATOM 549 C CA . GLU A 1 79 ? -0.605 3.684 -17.085 1.00 97.31 79 GLU A CA 1
ATOM 550 C C . GLU A 1 79 ? -0.401 2.663 -15.967 1.00 97.31 79 GLU A C 1
ATOM 552 O O . GLU A 1 79 ? 0.722 2.512 -15.494 1.00 97.31 79 GLU A O 1
ATOM 557 N N . ARG A 1 80 ? -1.436 1.893 -15.616 1.00 97.69 80 ARG A N 1
ATOM 558 C CA . ARG A 1 80 ? -1.375 0.776 -14.666 1.00 97.69 80 ARG A CA 1
ATOM 559 C C . ARG A 1 80 ? -0.255 -0.206 -14.987 1.00 97.69 80 ARG A C 1
ATOM 561 O O . ARG A 1 80 ? -0.248 -0.816 -16.055 1.00 97.69 80 ARG A O 1
ATOM 568 N N . ASN A 1 81 ? 0.640 -0.431 -14.031 1.00 98.75 81 ASN A N 1
ATOM 569 C CA . ASN A 1 81 ? 1.527 -1.587 -14.090 1.00 98.75 81 ASN A CA 1
ATOM 570 C C . ASN A 1 81 ? 0.853 -2.815 -13.478 1.00 98.75 81 ASN A C 1
ATOM 572 O O . ASN A 1 81 ? 0.059 -2.702 -12.541 1.00 98.75 81 ASN A O 1
ATOM 576 N N . LEU A 1 82 ? 1.232 -3.982 -13.986 1.00 98.75 82 LEU A N 1
ATOM 577 C CA . LEU A 1 82 ? 0.985 -5.276 -13.372 1.00 98.75 82 LEU A CA 1
ATOM 578 C C . LEU A 1 82 ? 2.309 -5.786 -12.803 1.00 98.75 82 LEU A C 1
ATOM 580 O O . LEU A 1 82 ? 3.223 -6.082 -13.569 1.00 98.75 82 LEU A O 1
ATOM 584 N N . ILE A 1 83 ? 2.429 -5.852 -11.479 1.00 98.88 83 ILE A N 1
ATOM 585 C CA . ILE A 1 83 ? 3.671 -6.199 -10.784 1.00 98.88 83 ILE A CA 1
ATOM 586 C C . ILE A 1 83 ? 3.406 -7.379 -9.851 1.00 98.88 83 ILE A C 1
ATOM 588 O O . ILE A 1 83 ? 2.858 -7.227 -8.759 1.00 98.88 83 ILE A O 1
ATOM 592 N N . ALA A 1 84 ? 3.777 -8.573 -10.286 1.00 98.81 84 ALA A N 1
ATOM 593 C CA . ALA A 1 84 ? 3.379 -9.825 -9.650 1.00 98.81 84 ALA A CA 1
ATOM 594 C C . ALA A 1 84 ? 4.494 -10.875 -9.755 1.00 98.81 84 ALA A C 1
ATOM 596 O O . ALA A 1 84 ? 5.415 -10.714 -10.554 1.00 98.81 84 ALA A O 1
ATOM 597 N N . ALA A 1 85 ? 4.409 -11.915 -8.925 1.00 98.69 85 ALA A N 1
ATOM 598 C CA . ALA A 1 85 ? 5.339 -13.043 -8.849 1.00 98.69 85 ALA A CA 1
ATOM 599 C C . ALA A 1 85 ? 6.827 -12.707 -8.619 1.00 98.69 85 ALA A C 1
ATOM 601 O O . ALA A 1 85 ? 7.691 -13.531 -8.882 1.00 98.69 85 ALA A O 1
ATOM 602 N N . ASN A 1 86 ? 7.167 -11.515 -8.125 1.00 98.81 86 ASN A N 1
ATOM 603 C CA . ASN A 1 86 ? 8.554 -11.191 -7.781 1.00 98.81 86 ASN A CA 1
ATOM 604 C C . ASN A 1 86 ? 8.934 -11.811 -6.423 1.00 98.81 86 ASN A C 1
ATOM 606 O O . ASN A 1 86 ? 8.137 -11.778 -5.482 1.00 98.81 86 ASN A O 1
ATOM 610 N N . ASP A 1 87 ? 10.167 -12.310 -6.297 1.00 98.62 87 ASP A N 1
ATOM 611 C CA . ASP A 1 87 ? 10.662 -13.002 -5.090 1.00 98.62 87 ASP A CA 1
ATOM 612 C C . ASP A 1 87 ? 10.908 -12.050 -3.896 1.00 98.62 87 ASP A C 1
ATOM 614 O O . ASP A 1 87 ? 11.198 -12.486 -2.780 1.00 98.62 87 ASP A O 1
ATOM 618 N N . SER A 1 88 ? 10.783 -10.737 -4.115 1.00 98.62 88 SER A N 1
ATOM 619 C CA . SER A 1 88 ? 10.807 -9.680 -3.097 1.00 98.62 88 SER A CA 1
ATOM 620 C C . SER A 1 88 ? 9.516 -8.841 -3.169 1.00 98.62 88 SER A C 1
ATOM 622 O O . SER A 1 88 ? 8.447 -9.346 -3.502 1.00 98.62 88 SER A O 1
ATOM 624 N N . TYR A 1 89 ? 9.569 -7.554 -2.827 1.00 98.81 89 TYR A N 1
ATOM 625 C CA . TYR A 1 89 ? 8.422 -6.653 -2.910 1.00 98.81 89 TYR A CA 1
ATOM 626 C C . TYR A 1 89 ? 8.028 -6.352 -4.361 1.00 98.81 89 TYR A C 1
ATOM 628 O O . TYR A 1 89 ? 8.877 -6.259 -5.246 1.00 98.81 89 TYR A O 1
ATOM 636 N N . GLY A 1 90 ? 6.741 -6.116 -4.619 1.00 98.88 90 GLY A N 1
ATOM 637 C CA . GLY A 1 90 ? 6.308 -5.564 -5.903 1.00 98.88 90 GLY A CA 1
ATOM 638 C C . GLY A 1 90 ? 6.970 -4.208 -6.153 1.00 98.88 90 GLY A C 1
ATOM 639 O O . GLY A 1 90 ? 7.617 -4.000 -7.180 1.00 98.88 90 GLY A O 1
ATOM 640 N N . VAL A 1 91 ? 6.883 -3.315 -5.166 1.00 98.94 91 VAL A N 1
ATOM 641 C CA . VAL A 1 91 ? 7.536 -2.004 -5.195 1.00 98.94 91 VAL A CA 1
ATOM 642 C C . VAL A 1 91 ? 8.327 -1.779 -3.910 1.00 98.94 91 VAL A C 1
ATOM 644 O O . VAL A 1 91 ? 7.765 -1.824 -2.822 1.00 98.94 91 VAL A O 1
ATOM 647 N N . TYR A 1 92 ? 9.618 -1.485 -4.034 1.00 98.81 92 TYR A N 1
ATOM 648 C CA . TYR A 1 92 ? 10.476 -1.009 -2.949 1.00 98.81 92 TYR A CA 1
ATOM 649 C C . TYR A 1 92 ? 10.768 0.476 -3.181 1.00 98.81 92 TYR A C 1
ATOM 651 O O . TYR A 1 92 ? 11.291 0.850 -4.230 1.00 98.81 92 TYR A O 1
ATOM 659 N N . VAL A 1 93 ? 10.527 1.324 -2.181 1.00 98.44 93 VAL A N 1
ATOM 660 C CA . VAL A 1 93 ? 10.895 2.745 -2.194 1.00 98.44 93 VAL A CA 1
ATOM 661 C C . VAL A 1 93 ? 11.827 3.099 -1.027 1.00 98.44 93 VAL A C 1
ATOM 663 O O . VAL A 1 93 ? 11.472 2.943 0.136 1.00 98.44 93 VAL A O 1
ATOM 666 N N . SER A 1 94 ? 13.020 3.613 -1.334 1.00 96.50 94 SER A N 1
ATOM 667 C CA . SER A 1 94 ? 13.894 4.358 -0.404 1.00 96.50 94 SER A CA 1
ATOM 668 C C . SER A 1 94 ? 14.174 5.796 -0.866 1.00 96.50 94 SER A C 1
ATOM 670 O O . SER A 1 94 ? 14.915 6.535 -0.219 1.00 96.50 94 SER A O 1
ATOM 672 N N . GLY A 1 95 ? 13.593 6.198 -1.999 1.00 92.38 95 GLY A N 1
ATOM 673 C CA . GLY A 1 95 ? 13.571 7.571 -2.503 1.00 92.38 95 GLY A CA 1
ATOM 674 C C . GLY A 1 95 ? 12.347 8.365 -2.026 1.00 92.38 95 GLY A C 1
ATOM 675 O O . GLY A 1 95 ? 11.304 7.792 -1.744 1.00 92.38 95 GLY A O 1
ATOM 676 N N . THR A 1 96 ? 12.437 9.689 -1.920 1.00 95.88 96 THR A N 1
ATOM 677 C CA . THR A 1 96 ? 11.322 10.523 -1.420 1.00 95.88 96 THR A CA 1
ATOM 678 C C . THR A 1 96 ? 10.287 10.823 -2.503 1.00 95.88 96 THR A C 1
ATOM 680 O O . THR A 1 96 ? 10.569 10.650 -3.685 1.00 95.88 96 THR A O 1
ATOM 683 N N . THR A 1 97 ? 9.104 11.323 -2.125 1.00 96.81 97 THR A N 1
ATOM 684 C CA . THR A 1 97 ? 8.105 11.874 -3.075 1.00 96.81 97 THR A CA 1
ATOM 685 C C . THR A 1 97 ? 7.760 10.942 -4.243 1.00 96.81 97 THR A C 1
ATOM 687 O O . THR A 1 97 ? 7.505 11.387 -5.360 1.00 96.81 97 THR A O 1
ATOM 690 N N . THR A 1 98 ? 7.780 9.632 -3.997 1.00 98.00 98 THR A N 1
ATOM 691 C CA . THR A 1 98 ? 7.399 8.624 -4.991 1.00 98.00 98 THR A CA 1
ATOM 692 C C . THR A 1 98 ? 5.889 8.432 -4.963 1.00 98.00 98 THR A C 1
ATOM 694 O O . THR A 1 98 ? 5.313 8.261 -3.890 1.00 98.00 98 THR A O 1
ATOM 697 N N . SER A 1 99 ? 5.258 8.434 -6.134 1.00 98.31 99 SER A N 1
ATOM 698 C CA . SER A 1 99 ? 3.859 8.045 -6.292 1.00 98.31 99 SER A CA 1
ATOM 699 C C . SER A 1 99 ? 3.783 6.606 -6.790 1.00 98.31 99 SER A C 1
ATOM 701 O O . SER A 1 99 ? 4.430 6.248 -7.775 1.00 98.31 99 SER A O 1
ATOM 703 N N . VAL A 1 100 ? 3.002 5.780 -6.106 1.00 98.81 100 VAL A N 1
ATOM 704 C CA . VAL A 1 100 ? 2.629 4.430 -6.524 1.00 98.81 100 VAL A CA 1
ATOM 705 C C . VAL A 1 100 ? 1.117 4.443 -6.662 1.00 98.81 100 VAL A C 1
ATOM 707 O O . VAL A 1 100 ? 0.421 4.357 -5.656 1.00 98.81 100 VAL A O 1
ATOM 710 N N . ALA A 1 101 ? 0.603 4.586 -7.880 1.00 98.31 101 ALA A N 1
ATOM 711 C CA . ALA A 1 101 ? -0.820 4.817 -8.118 1.00 98.31 101 ALA A CA 1
ATOM 712 C C . ALA A 1 101 ? -1.373 3.931 -9.240 1.00 98.31 101 ALA A C 1
ATOM 714 O O . ALA A 1 101 ? -0.748 3.745 -10.282 1.00 98.31 101 ALA A O 1
ATOM 715 N N . GLY A 1 102 ? -2.573 3.393 -9.048 1.00 97.81 102 GLY A N 1
ATOM 716 C CA . GLY A 1 102 ? -3.347 2.687 -10.066 1.00 97.81 102 GLY A CA 1
ATOM 717 C C . GLY A 1 102 ? -2.753 1.351 -10.513 1.00 97.81 102 GLY A C 1
ATOM 718 O O . GLY A 1 102 ? -3.113 0.871 -11.588 1.00 97.81 102 GLY A O 1
ATOM 719 N N . ASN A 1 103 ? -1.836 0.759 -9.739 1.00 98.81 103 ASN A N 1
ATOM 720 C CA . ASN A 1 103 ? -1.150 -0.491 -10.076 1.00 98.81 103 ASN A CA 1
ATOM 721 C C . ASN A 1 103 ? -1.898 -1.723 -9.565 1.00 98.81 103 ASN A C 1
ATOM 723 O O . ASN A 1 103 ? -2.595 -1.673 -8.552 1.00 98.81 103 ASN A O 1
ATOM 727 N N . PHE A 1 104 ? -1.673 -2.856 -10.228 1.00 98.81 104 PHE A N 1
ATOM 728 C CA . PHE A 1 104 ? -2.012 -4.179 -9.711 1.00 98.81 104 PHE A CA 1
ATOM 729 C C . PHE A 1 104 ? -0.750 -4.856 -9.202 1.00 98.81 104 PHE A C 1
ATOM 731 O O . PHE A 1 104 ? 0.183 -5.102 -9.966 1.00 98.81 104 PHE A O 1
ATOM 738 N N . LEU A 1 105 ? -0.726 -5.138 -7.907 1.00 98.88 105 LEU A N 1
ATOM 739 C CA . LEU A 1 105 ? 0.390 -5.723 -7.189 1.00 98.88 105 LEU A CA 1
ATOM 740 C C . LEU A 1 105 ? -0.059 -7.078 -6.635 1.00 98.88 105 LEU A C 1
ATOM 742 O O . LEU A 1 105 ? -1.003 -7.149 -5.854 1.00 98.88 105 LEU A O 1
ATOM 746 N N . GLY A 1 106 ? 0.620 -8.153 -7.046 1.00 98.62 106 GLY A N 1
ATOM 747 C CA . GLY A 1 106 ? 0.381 -9.510 -6.528 1.00 98.62 106 GLY A CA 1
ATOM 748 C C . GLY A 1 106 ? -0.889 -10.202 -7.023 1.00 98.62 106 GLY A C 1
ATOM 749 O O . GLY A 1 106 ? -1.246 -11.263 -6.517 1.00 98.62 106 GLY A O 1
ATOM 750 N N . VAL A 1 107 ? -1.546 -9.649 -8.038 1.00 98.69 107 VAL A N 1
ATOM 751 C CA . VAL A 1 107 ? -2.731 -10.223 -8.687 1.00 98.69 107 VAL A CA 1
ATOM 752 C C . VAL A 1 107 ? -2.514 -10.340 -10.197 1.00 98.69 107 VAL A C 1
ATOM 754 O O . VAL A 1 107 ? -1.521 -9.831 -10.712 1.00 98.69 107 VAL A O 1
ATOM 757 N N . THR A 1 108 ? -3.414 -11.011 -10.915 1.00 98.12 108 THR A N 1
ATOM 758 C CA . THR A 1 108 ? -3.419 -11.060 -12.390 1.00 98.12 108 THR A CA 1
ATOM 759 C C . THR A 1 108 ? -3.940 -9.761 -13.015 1.00 98.12 108 THR A C 1
ATOM 761 O O . THR A 1 108 ? -4.411 -8.865 -12.312 1.00 98.12 108 THR A O 1
ATOM 764 N N . TYR A 1 109 ? -3.877 -9.636 -14.347 1.00 96.75 109 TYR A N 1
ATOM 765 C CA . TYR A 1 109 ? -4.301 -8.417 -15.055 1.00 96.75 109 TYR A CA 1
ATOM 766 C C . TYR A 1 109 ? -5.787 -8.058 -14.879 1.00 96.75 109 TYR A C 1
ATOM 768 O O . TYR A 1 109 ? -6.162 -6.913 -15.128 1.00 96.75 109 TYR A O 1
ATOM 776 N N . GLU A 1 110 ? -6.634 -9.005 -14.477 1.00 95.44 110 GLU A N 1
ATOM 777 C CA . GLU A 1 110 ? -8.039 -8.772 -14.129 1.00 95.44 110 GLU A CA 1
ATOM 778 C C . GLU A 1 110 ? -8.222 -8.250 -12.700 1.00 95.44 110 GLU A C 1
ATOM 780 O O . GLU A 1 110 ? -9.303 -7.782 -12.353 1.00 95.44 110 GLU A O 1
ATOM 785 N N . GLY A 1 111 ? -7.190 -8.351 -11.859 1.00 96.94 111 GLY A N 1
ATOM 786 C CA . GLY A 1 111 ? -7.249 -7.962 -10.454 1.00 96.94 111 GLY A CA 1
ATOM 787 C C . GLY A 1 111 ? -8.083 -8.904 -9.581 1.00 96.94 111 GLY A C 1
ATOM 788 O O . GLY A 1 111 ? -8.570 -8.480 -8.535 1.00 96.94 111 GLY A O 1
ATOM 789 N N . SER A 1 112 ? -8.288 -10.155 -10.013 1.00 96.44 112 SER A N 1
ATOM 790 C CA . SER A 1 112 ? -9.218 -11.106 -9.380 1.00 96.44 112 SER A CA 1
ATOM 791 C C . SER A 1 112 ? -8.605 -12.451 -8.979 1.00 96.44 112 SER A C 1
ATOM 793 O O . SER A 1 112 ? -9.298 -13.287 -8.406 1.00 96.44 112 SER A O 1
ATOM 795 N N . VAL A 1 113 ? -7.337 -12.701 -9.309 1.00 98.00 113 VAL A N 1
ATOM 796 C CA . VAL A 1 113 ? -6.625 -13.942 -8.971 1.00 98.00 113 VAL A CA 1
ATOM 797 C C . VAL A 1 113 ? -5.271 -13.581 -8.379 1.00 98.00 113 VAL A C 1
ATOM 799 O O . VAL A 1 113 ? -4.581 -12.725 -8.925 1.00 98.00 113 VAL A O 1
ATOM 802 N N . ALA A 1 114 ? -4.893 -14.227 -7.276 1.00 98.12 114 ALA A N 1
ATOM 803 C CA . ALA A 1 114 ? -3.599 -14.022 -6.634 1.00 98.12 114 ALA A CA 1
ATOM 804 C C . ALA A 1 114 ? -2.449 -14.597 -7.479 1.00 98.12 114 ALA A C 1
ATOM 806 O O . ALA A 1 114 ? -2.517 -15.720 -7.978 1.00 98.12 114 ALA A O 1
ATOM 807 N N . LEU A 1 115 ? -1.379 -13.817 -7.593 1.00 97.81 115 LEU A N 1
ATOM 808 C CA . LEU A 1 115 ? -0.108 -14.133 -8.243 1.00 97.81 115 LEU A CA 1
ATOM 809 C C . LEU A 1 115 ? 1.015 -13.411 -7.473 1.00 97.81 115 LEU A C 1
ATOM 811 O O . LEU A 1 115 ? 1.783 -12.622 -8.018 1.00 97.81 115 LEU A O 1
ATOM 815 N N . GLY A 1 116 ? 1.000 -13.578 -6.151 1.00 96.69 116 GLY A N 1
ATOM 816 C CA . GLY A 1 116 ? 1.694 -12.735 -5.182 1.00 96.69 116 GLY A CA 1
ATOM 817 C C . GLY A 1 116 ? 3.174 -12.487 -5.442 1.00 96.69 116 GLY A C 1
ATOM 818 O O . GLY A 1 116 ? 3.909 -13.373 -5.855 1.00 96.69 116 GLY A O 1
ATOM 819 N N . ASN A 1 117 ? 3.619 -11.278 -5.108 1.00 98.81 117 ASN A N 1
ATOM 820 C CA . ASN A 1 117 ? 5.016 -11.020 -4.736 1.00 98.81 117 ASN A CA 1
ATOM 821 C C . ASN A 1 117 ? 5.277 -11.463 -3.278 1.00 98.81 117 ASN A C 1
ATOM 823 O O . ASN A 1 117 ? 4.322 -11.712 -2.531 1.00 98.81 117 ASN A O 1
ATOM 827 N N . ALA A 1 118 ? 6.533 -11.439 -2.818 1.00 98.38 118 ALA A N 1
ATOM 828 C CA . ALA A 1 118 ? 6.840 -11.678 -1.403 1.00 98.38 118 ALA A CA 1
ATOM 829 C C . ALA A 1 118 ? 6.236 -10.618 -0.455 1.00 98.38 118 ALA A C 1
ATOM 831 O O . ALA A 1 118 ? 5.915 -10.916 0.694 1.00 98.38 118 ALA A O 1
ATOM 832 N N . GLY A 1 119 ? 6.031 -9.394 -0.946 1.00 98.56 119 GLY A N 1
ATOM 833 C CA . GLY A 1 119 ? 5.262 -8.322 -0.303 1.00 98.56 119 GLY A CA 1
ATOM 834 C C . GLY A 1 119 ? 4.769 -7.309 -1.341 1.00 98.56 119 GLY A C 1
ATOM 835 O O . GLY A 1 119 ? 5.250 -7.307 -2.475 1.00 98.56 119 GLY A O 1
ATOM 836 N N . GLY A 1 120 ? 3.816 -6.446 -0.998 1.00 98.81 120 GLY A N 1
ATOM 837 C CA . GLY A 1 120 ? 3.254 -5.493 -1.964 1.00 98.81 120 GLY A CA 1
ATOM 838 C C . GLY A 1 120 ? 4.131 -4.264 -2.171 1.00 98.81 120 GLY A C 1
ATOM 839 O O . GLY A 1 120 ? 4.964 -4.230 -3.082 1.00 98.81 120 GLY A O 1
ATOM 840 N N . VAL A 1 121 ? 3.951 -3.257 -1.317 1.00 98.94 121 VAL A N 1
ATOM 841 C CA . VAL A 1 121 ? 4.720 -2.004 -1.332 1.00 98.94 121 VAL A CA 1
ATOM 842 C C . VAL A 1 121 ? 5.540 -1.881 -0.052 1.00 98.94 121 VAL A C 1
ATOM 844 O O . VAL A 1 121 ? 4.985 -1.917 1.041 1.00 98.94 121 VAL A O 1
ATOM 847 N N . PHE A 1 122 ? 6.849 -1.690 -0.178 1.00 98.88 122 PHE A N 1
ATOM 848 C CA . PHE A 1 122 ? 7.762 -1.416 0.929 1.00 98.88 122 PHE A CA 1
ATOM 849 C C . PHE A 1 122 ? 8.276 0.020 0.856 1.00 98.88 122 PHE A C 1
ATOM 851 O O . PHE A 1 122 ? 8.849 0.419 -0.156 1.00 98.88 122 PHE A O 1
ATOM 858 N N . ILE A 1 123 ? 8.115 0.781 1.936 1.00 98.69 123 ILE A N 1
ATOM 859 C CA . ILE A 1 123 ? 8.499 2.189 2.040 1.00 98.69 123 ILE A CA 1
ATOM 860 C C . ILE A 1 123 ? 9.501 2.368 3.183 1.00 98.69 123 ILE A C 1
ATOM 862 O O . ILE A 1 123 ? 9.208 2.114 4.352 1.00 98.69 123 ILE A O 1
ATOM 866 N N . ASN A 1 124 ? 10.680 2.871 2.836 1.00 97.69 124 ASN A N 1
ATOM 867 C CA . ASN A 1 124 ? 11.690 3.380 3.758 1.00 97.69 124 ASN A CA 1
ATOM 868 C C . ASN A 1 124 ? 12.119 4.782 3.300 1.00 97.69 124 ASN A C 1
ATOM 870 O O . ASN A 1 124 ? 13.260 5.022 2.903 1.00 97.69 124 ASN A O 1
ATOM 874 N N . SER A 1 125 ? 11.136 5.675 3.232 1.00 97.19 125 SER A N 1
ATOM 875 C CA . SER A 1 125 ? 11.252 7.024 2.686 1.00 97.19 125 SER A CA 1
ATOM 876 C C . SER A 1 125 ? 10.110 7.907 3.179 1.00 97.19 125 SER A C 1
ATOM 878 O O . SER A 1 125 ? 9.131 7.416 3.740 1.00 97.19 125 SER A O 1
ATOM 880 N N . SER A 1 126 ? 10.208 9.209 2.920 1.00 98.06 126 SER A N 1
ATOM 881 C CA . SER A 1 126 ? 9.177 10.191 3.253 1.00 98.06 126 SER A CA 1
ATOM 882 C C . SER A 1 126 ? 8.423 10.715 2.034 1.00 98.06 126 SER A C 1
ATOM 884 O O . SER A 1 126 ? 8.918 10.685 0.899 1.00 98.06 126 SER A O 1
ATOM 886 N N . TYR A 1 127 ? 7.232 11.255 2.298 1.00 98.31 127 TYR A N 1
ATOM 887 C CA . TYR A 1 127 ? 6.367 11.913 1.314 1.00 98.31 127 TYR A CA 1
ATOM 888 C C . TYR A 1 127 ? 5.926 11.025 0.142 1.00 98.31 127 TYR A C 1
ATOM 890 O O . TYR A 1 127 ? 5.567 11.544 -0.913 1.00 98.31 127 TYR A O 1
ATOM 898 N N . ALA A 1 128 ? 5.969 9.700 0.286 1.00 98.56 128 ALA A N 1
ATOM 899 C CA . ALA A 1 128 ? 5.413 8.799 -0.710 1.00 98.56 128 ALA A CA 1
ATOM 900 C C . ALA A 1 128 ? 3.878 8.840 -0.681 1.00 98.56 128 ALA A C 1
ATOM 902 O O . ALA A 1 128 ? 3.264 8.961 0.384 1.00 98.56 128 ALA A O 1
ATOM 903 N N . VAL A 1 129 ? 3.268 8.700 -1.855 1.00 98.62 129 VAL A N 1
ATOM 904 C CA . VAL A 1 129 ? 1.821 8.542 -2.024 1.00 98.62 129 VAL A CA 1
ATOM 905 C C . VAL A 1 129 ? 1.569 7.154 -2.591 1.00 98.62 129 VAL A C 1
ATOM 907 O O . VAL A 1 129 ? 2.092 6.805 -3.646 1.00 98.62 129 VAL A O 1
ATOM 910 N N . ILE A 1 130 ? 0.801 6.349 -1.866 1.00 98.81 130 ILE A N 1
ATOM 911 C CA . ILE A 1 130 ? 0.400 5.009 -2.266 1.00 98.81 130 ILE A CA 1
ATOM 912 C C . ILE A 1 130 ? -1.107 5.055 -2.472 1.00 98.81 130 ILE A C 1
ATOM 914 O O . ILE A 1 130 ? -1.875 5.113 -1.510 1.00 98.81 130 ILE A O 1
ATOM 918 N N . GLY A 1 131 ? -1.515 5.047 -3.733 1.00 98.44 131 GLY A N 1
ATOM 919 C CA . GLY A 1 131 ? -2.893 5.208 -4.165 1.00 98.44 131 GLY A CA 1
ATOM 920 C C . GLY A 1 131 ? -3.161 6.636 -4.632 1.00 98.44 131 GLY A C 1
ATOM 921 O O . GLY A 1 131 ? -2.336 7.194 -5.356 1.00 98.44 131 GLY A O 1
ATOM 922 N N . THR A 1 132 ? -4.288 7.223 -4.225 1.00 97.50 132 THR A N 1
ATOM 923 C CA . THR A 1 132 ? -4.662 8.574 -4.670 1.00 97.50 132 THR A CA 1
ATOM 924 C C . THR A 1 132 ? -3.921 9.692 -3.938 1.00 97.50 132 THR A C 1
ATOM 926 O O . THR A 1 132 ? -3.654 9.601 -2.735 1.00 97.50 132 THR A O 1
ATOM 929 N N . ASN A 1 133 ? -3.606 10.768 -4.664 1.00 95.50 133 ASN A N 1
ATOM 930 C CA . ASN A 1 133 ? -3.090 12.011 -4.088 1.00 95.50 133 ASN A CA 1
ATOM 931 C C . ASN A 1 133 ? -4.210 12.968 -3.617 1.00 95.50 133 ASN A C 1
ATOM 933 O O . ASN A 1 133 ? -3.906 13.962 -2.951 1.00 95.50 133 ASN A O 1
ATOM 937 N N . ASN A 1 134 ? -5.474 12.644 -3.925 1.00 96.19 134 ASN A N 1
ATOM 938 C CA . ASN A 1 134 ? -6.669 13.417 -3.604 1.00 96.19 134 ASN A CA 1
ATOM 939 C C . ASN A 1 134 ? -6.609 14.870 -4.105 1.00 96.19 134 ASN A C 1
ATOM 941 O O . ASN A 1 134 ? -6.930 15.810 -3.367 1.00 96.19 134 ASN A O 1
ATOM 945 N N . ASP A 1 135 ? -6.138 15.073 -5.338 1.00 94.75 135 ASP A N 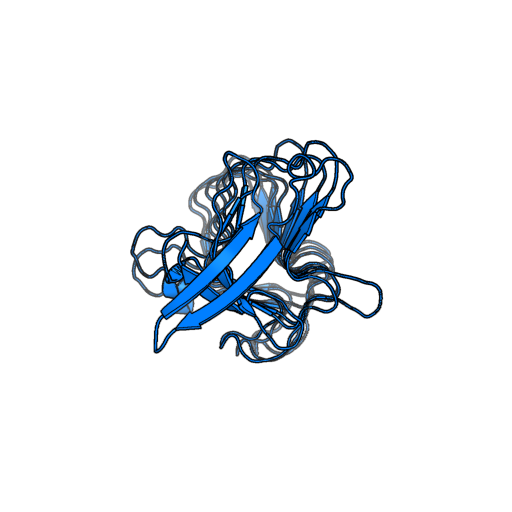1
ATOM 946 C CA . ASP A 1 135 ? -6.081 16.396 -5.967 1.00 94.75 135 ASP A CA 1
ATOM 947 C C . ASP A 1 135 ? -7.388 16.789 -6.683 1.00 94.75 135 ASP A C 1
ATOM 949 O O . ASP A 1 135 ? -7.537 17.934 -7.131 1.00 94.75 135 ASP A O 1
ATOM 953 N N . GLY A 1 136 ? -8.363 15.873 -6.722 1.00 93.31 136 GLY A N 1
ATOM 954 C CA . GLY A 1 136 ? -9.661 16.051 -7.360 1.00 93.31 136 GLY A CA 1
ATOM 955 C C . GLY A 1 136 ? -9.683 15.658 -8.838 1.00 93.31 136 GLY A C 1
ATOM 956 O O . GLY A 1 136 ? -10.699 15.885 -9.507 1.00 93.31 136 GLY A O 1
ATOM 957 N N . THR A 1 137 ? -8.599 15.079 -9.362 1.00 92.81 137 THR A N 1
ATOM 958 C CA . THR A 1 137 ? -8.461 14.656 -10.759 1.00 92.81 137 THR A CA 1
ATOM 959 C C . THR A 1 137 ? -8.285 13.145 -10.838 1.00 92.81 137 THR A C 1
ATOM 961 O O . THR A 1 137 ? -7.220 12.606 -10.588 1.00 92.81 137 THR A O 1
ATOM 964 N N . ASN A 1 138 ? -9.333 12.434 -11.264 1.00 90.50 138 ASN A N 1
ATOM 965 C CA . ASN A 1 138 ? -9.290 10.983 -11.505 1.00 90.50 138 ASN A CA 1
ATOM 966 C C . ASN A 1 138 ? -8.862 10.100 -10.309 1.00 90.50 138 ASN A C 1
ATOM 968 O O . ASN A 1 138 ? -8.582 8.915 -10.516 1.00 90.50 138 ASN A O 1
ATOM 972 N N . ASP A 1 139 ? -8.958 10.613 -9.077 1.00 94.06 139 ASP A N 1
ATOM 973 C CA . ASP A 1 139 ? -8.653 9.933 -7.804 1.00 94.06 139 ASP A CA 1
ATOM 974 C C . ASP A 1 139 ? -9.184 8.485 -7.729 1.00 94.06 139 ASP A C 1
ATOM 976 O O . ASP A 1 139 ? -8.465 7.555 -7.363 1.00 94.06 139 ASP A O 1
ATOM 980 N N . SER A 1 140 ? -10.420 8.249 -8.193 1.00 91.62 140 SER A N 1
ATOM 981 C CA . SER A 1 140 ? -11.058 6.916 -8.224 1.00 91.62 140 SER A CA 1
ATOM 982 C C . SER A 1 140 ? -10.298 5.832 -9.014 1.00 91.62 140 SER A C 1
ATOM 984 O O . SER A 1 140 ? -10.592 4.643 -8.882 1.00 91.62 140 SER A O 1
ATOM 986 N N . THR A 1 141 ? -9.336 6.216 -9.859 1.00 92.31 141 THR A N 1
ATOM 987 C CA . THR A 1 141 ? -8.517 5.296 -10.669 1.00 92.31 141 THR A CA 1
ATOM 988 C C . THR A 1 141 ? -7.084 5.148 -10.163 1.00 92.31 141 THR A C 1
ATOM 990 O O . THR A 1 141 ? -6.342 4.301 -10.665 1.00 92.31 141 THR A O 1
ATOM 993 N N . GLU A 1 142 ? -6.700 5.935 -9.159 1.00 96.88 142 GLU A N 1
ATOM 994 C CA . GLU A 1 142 ? -5.351 5.958 -8.595 1.00 96.88 142 GLU A CA 1
ATOM 995 C C . GLU A 1 142 ? -5.154 4.916 -7.489 1.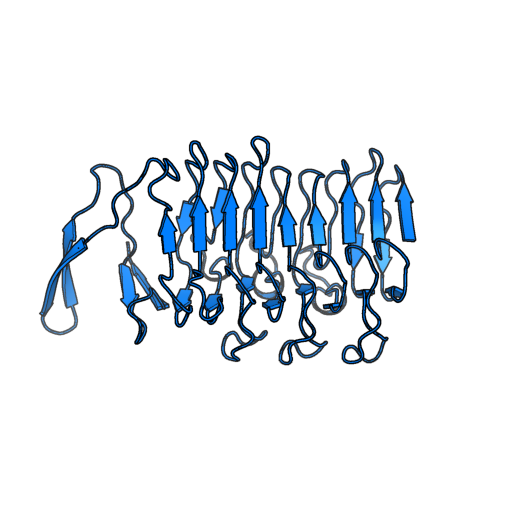00 96.88 142 GLU A C 1
ATOM 997 O O . GLU A 1 142 ? -4.023 4.630 -7.107 1.00 96.88 142 GLU A O 1
ATOM 1002 N N . GLY A 1 143 ? -6.227 4.294 -6.998 1.00 97.50 143 GLY A N 1
ATOM 1003 C CA . GLY A 1 143 ? -6.152 3.192 -6.043 1.00 97.50 143 GLY A CA 1
ATOM 1004 C C . GLY A 1 143 ? -5.370 1.993 -6.581 1.00 97.50 143 GLY A C 1
ATOM 1005 O O . GLY A 1 143 ? -5.654 1.493 -7.673 1.00 97.50 143 GLY A O 1
ATOM 1006 N N . ASN A 1 144 ? -4.393 1.497 -5.816 1.00 98.75 144 ASN A N 1
ATOM 1007 C CA . ASN A 1 144 ? -3.729 0.237 -6.150 1.00 98.75 144 ASN A CA 1
ATOM 1008 C C . ASN A 1 144 ? -4.550 -0.957 -5.655 1.00 98.75 144 ASN A C 1
ATOM 1010 O O . ASN A 1 144 ? -5.246 -0.865 -4.644 1.00 98.75 144 ASN A O 1
ATOM 1014 N N . VAL A 1 145 ? -4.387 -2.102 -6.316 1.00 98.81 145 VAL A N 1
ATOM 1015 C CA . VAL A 1 145 ? -4.732 -3.415 -5.756 1.00 98.81 145 VAL A CA 1
ATOM 1016 C C . VAL A 1 145 ? -3.442 -4.030 -5.222 1.00 98.81 145 VAL A C 1
ATOM 1018 O O . VAL A 1 145 ? -2.519 -4.234 -6.004 1.00 98.81 145 VAL A O 1
ATOM 1021 N N . SER A 1 146 ? -3.356 -4.282 -3.915 1.00 98.88 146 SER A N 1
ATOM 1022 C CA . SER A 1 146 ? -2.185 -4.856 -3.234 1.00 98.88 146 SER A CA 1
ATOM 1023 C C . SER A 1 146 ? -2.611 -6.082 -2.430 1.00 98.88 146 SER A C 1
ATOM 1025 O O . SER A 1 146 ? -3.003 -5.984 -1.260 1.00 98.88 146 SER A O 1
ATOM 1027 N N . SER A 1 147 ? -2.617 -7.230 -3.103 1.00 98.75 147 SER A N 1
ATOM 1028 C CA . SER A 1 147 ? -3.313 -8.435 -2.648 1.00 98.75 147 SER A CA 1
ATOM 1029 C C . SER A 1 147 ? -2.571 -9.702 -3.068 1.00 98.75 147 SER A C 1
ATOM 1031 O O . SER A 1 147 ? -1.781 -9.697 -4.010 1.00 98.75 147 SER A O 1
ATOM 1033 N N . GLY A 1 148 ? -2.840 -10.809 -2.379 1.00 98.06 148 GLY A N 1
ATOM 1034 C CA . GLY A 1 148 ? -2.297 -12.127 -2.693 1.00 98.06 148 GLY A CA 1
ATOM 1035 C C . GLY A 1 148 ? -0.803 -12.281 -2.413 1.00 98.06 148 GLY A C 1
ATOM 1036 O O . GLY A 1 148 ? -0.211 -13.259 -2.866 1.00 98.06 148 GLY A O 1
ATOM 1037 N N . HIS A 1 149 ? -0.176 -11.334 -1.710 1.00 98.56 149 HIS A N 1
ATOM 1038 C CA . HIS A 1 149 ? 1.238 -11.404 -1.346 1.00 98.56 149 HIS A CA 1
ATOM 1039 C C . HIS A 1 149 ? 1.488 -12.481 -0.290 1.00 98.56 149 HIS A C 1
ATOM 1041 O O . HIS A 1 149 ? 0.642 -12.706 0.570 1.00 98.56 149 HIS A O 1
ATOM 1047 N N . SER A 1 150 ? 2.673 -13.100 -0.276 1.00 97.19 150 SER A N 1
ATOM 1048 C CA . SER A 1 150 ? 3.026 -14.013 0.828 1.00 97.19 150 SER A CA 1
ATOM 1049 C C . SER A 1 150 ? 3.344 -13.282 2.141 1.00 97.19 150 SER A C 1
ATOM 1051 O O . SER A 1 150 ? 3.428 -13.915 3.187 1.00 97.19 150 SER A O 1
ATOM 1053 N N . GLY A 1 151 ? 3.569 -11.967 2.086 1.00 97.19 151 GLY A N 1
ATOM 1054 C CA . GLY A 1 151 ? 3.858 -11.093 3.223 1.00 97.19 151 GLY A CA 1
ATOM 1055 C C . GLY A 1 151 ? 2.871 -9.930 3.321 1.00 97.19 151 GLY A C 1
ATOM 1056 O O . GLY A 1 151 ? 1.710 -10.069 2.955 1.00 97.19 151 GLY A O 1
ATOM 1057 N N . THR A 1 152 ? 3.328 -8.776 3.817 1.00 98.44 152 THR A N 1
ATOM 1058 C CA . THR A 1 152 ? 2.478 -7.593 4.044 1.00 98.44 152 THR A CA 1
ATOM 1059 C C . THR A 1 152 ? 2.077 -6.911 2.735 1.00 98.44 152 THR A C 1
ATOM 1061 O O . THR A 1 152 ? 2.897 -6.780 1.820 1.00 98.44 152 THR A O 1
ATOM 1064 N N . GLY A 1 153 ? 0.839 -6.410 2.672 1.00 98.69 153 GLY A N 1
ATOM 1065 C CA . GLY A 1 153 ? 0.343 -5.617 1.544 1.00 98.69 153 GLY A CA 1
ATOM 1066 C C . GLY A 1 153 ? 1.089 -4.292 1.373 1.00 98.69 153 GLY A C 1
ATOM 1067 O O . GLY A 1 153 ? 1.660 -4.025 0.317 1.00 98.69 153 GLY A O 1
ATOM 1068 N N . ILE A 1 154 ? 1.121 -3.456 2.411 1.00 98.94 154 ILE A N 1
ATOM 1069 C CA . ILE A 1 154 ? 1.902 -2.211 2.435 1.00 98.94 154 ILE A CA 1
ATOM 1070 C C . ILE A 1 154 ? 2.685 -2.113 3.744 1.00 98.94 154 ILE A C 1
ATOM 1072 O O . ILE A 1 154 ? 2.109 -2.140 4.828 1.00 98.94 154 ILE A O 1
ATOM 1076 N N . TYR A 1 155 ? 4.002 -1.962 3.652 1.00 98.81 155 TYR A N 1
ATOM 1077 C CA . TYR A 1 155 ? 4.897 -1.907 4.799 1.00 98.81 155 TYR A CA 1
ATOM 1078 C C . TYR A 1 155 ? 5.705 -0.602 4.810 1.00 98.81 155 TYR A C 1
ATOM 1080 O O . TYR A 1 155 ? 6.481 -0.349 3.893 1.00 98.81 155 TYR A O 1
ATOM 1088 N N . ILE A 1 156 ? 5.551 0.215 5.856 1.00 98.81 156 ILE A N 1
ATOM 1089 C CA . ILE A 1 156 ? 6.337 1.434 6.090 1.00 98.81 156 ILE A CA 1
ATOM 1090 C C . ILE A 1 156 ? 7.250 1.229 7.304 1.00 98.81 156 ILE A C 1
ATOM 1092 O O . ILE A 1 156 ? 6.799 0.820 8.377 1.00 98.81 156 ILE A O 1
ATOM 1096 N N . THR A 1 157 ? 8.541 1.534 7.166 1.00 98.31 157 THR A N 1
ATOM 1097 C CA . THR A 1 157 ? 9.508 1.325 8.252 1.00 98.31 157 THR A CA 1
ATOM 1098 C C . THR A 1 157 ? 10.624 2.359 8.298 1.00 98.31 157 THR A C 1
ATOM 1100 O O . THR A 1 157 ? 11.045 2.883 7.268 1.00 98.31 157 THR A O 1
ATOM 1103 N N . GLY A 1 158 ? 11.149 2.606 9.497 1.00 96.81 158 GLY A N 1
ATOM 1104 C CA . GLY A 1 158 ? 12.349 3.407 9.729 1.00 96.81 158 GLY A CA 1
ATOM 1105 C C . GLY A 1 158 ? 12.067 4.857 10.125 1.00 96.81 158 GLY A C 1
ATOM 1106 O O . GLY A 1 158 ? 11.059 5.450 9.757 1.00 96.81 158 GLY A O 1
ATOM 1107 N N . THR A 1 159 ? 13.021 5.456 10.841 1.00 94.19 159 THR A N 1
ATOM 1108 C CA . THR A 1 159 ? 12.908 6.795 11.454 1.00 94.19 159 THR A CA 1
ATOM 1109 C C . THR A 1 159 ? 12.743 7.944 10.456 1.00 94.19 159 THR A C 1
ATOM 1111 O O . THR A 1 159 ? 12.390 9.050 10.845 1.00 94.19 159 THR A O 1
ATOM 1114 N N . GLY A 1 160 ? 13.093 7.726 9.186 1.00 92.38 160 GLY A N 1
ATOM 1115 C CA . GLY A 1 160 ? 12.933 8.713 8.113 1.00 92.38 160 GLY A CA 1
ATOM 1116 C C . GLY A 1 160 ? 11.611 8.586 7.357 1.00 92.38 160 GLY A C 1
ATOM 1117 O O . GLY A 1 160 ? 11.364 9.383 6.454 1.00 92.38 160 GLY A O 1
ATOM 1118 N N . SER A 1 161 ? 10.786 7.592 7.696 1.00 98.00 161 SER A N 1
ATOM 1119 C CA . SER A 1 161 ? 9.563 7.279 6.965 1.00 98.00 161 SER A CA 1
ATOM 1120 C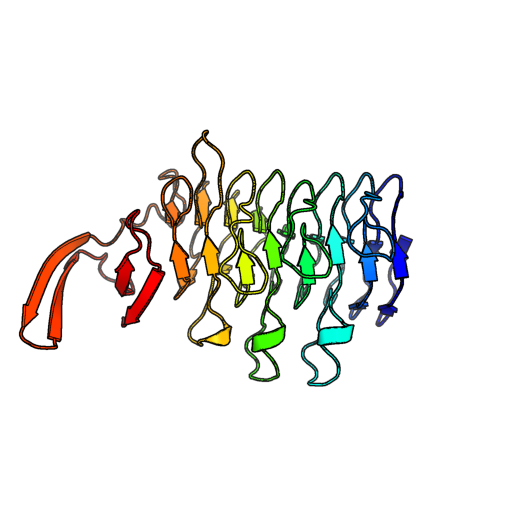 C . SER A 1 161 ? 8.381 8.052 7.514 1.00 98.00 161 SER A C 1
ATOM 1122 O O . SER A 1 161 ? 7.581 7.537 8.299 1.00 98.00 161 SER A O 1
ATOM 1124 N N . THR A 1 162 ? 8.319 9.317 7.102 1.00 98.56 162 THR A N 1
ATOM 1125 C CA . THR A 1 162 ? 7.331 10.276 7.585 1.00 98.56 162 THR A CA 1
ATOM 1126 C C . THR A 1 162 ? 6.529 10.928 6.476 1.00 98.56 162 THR A C 1
ATOM 1128 O O . THR A 1 162 ? 6.965 11.003 5.324 1.00 98.56 162 THR A O 1
ATOM 1131 N N . ALA A 1 163 ? 5.342 11.424 6.835 1.00 98.44 163 ALA A N 1
ATOM 1132 C CA . ALA A 1 163 ? 4.451 12.136 5.923 1.00 98.44 163 ALA A CA 1
ATOM 1133 C C . ALA A 1 163 ? 4.093 11.339 4.653 1.00 98.44 163 ALA A C 1
ATOM 1135 O O . ALA A 1 163 ? 3.831 11.928 3.605 1.00 98.44 163 ALA A O 1
ATOM 1136 N N . ASN A 1 164 ? 4.085 10.006 4.734 1.00 98.81 164 ASN A N 1
ATOM 1137 C CA . ASN A 1 164 ? 3.576 9.162 3.662 1.00 98.81 164 ASN A CA 1
ATOM 1138 C C . ASN A 1 164 ? 2.050 9.066 3.748 1.00 98.81 164 ASN A C 1
ATOM 1140 O O . ASN A 1 164 ? 1.471 9.117 4.838 1.00 98.81 164 ASN A O 1
ATOM 1144 N N . THR A 1 165 ? 1.408 8.893 2.598 1.00 98.75 165 THR A N 1
ATOM 1145 C CA . THR A 1 165 ? -0.046 8.743 2.486 1.00 98.75 165 THR A CA 1
ATOM 1146 C C . THR A 1 165 ? -0.380 7.419 1.816 1.00 98.75 165 THR A C 1
ATOM 1148 O O . THR A 1 165 ? 0.162 7.108 0.760 1.00 98.75 165 THR A O 1
ATOM 1151 N N . ILE A 1 166 ? -1.281 6.650 2.422 1.00 98.94 166 ILE A N 1
ATOM 1152 C CA . ILE A 1 166 ? -1.889 5.450 1.844 1.00 98.94 166 ILE A CA 1
ATOM 1153 C C . ILE A 1 166 ? -3.381 5.745 1.691 1.00 98.94 166 ILE A C 1
ATOM 1155 O O . ILE A 1 166 ? -4.078 5.809 2.701 1.00 98.94 166 ILE A O 1
ATOM 1159 N N . ALA A 1 167 ? -3.885 5.937 0.474 1.00 98.69 167 ALA A N 1
ATOM 1160 C CA . ALA A 1 167 ? -5.269 6.364 0.246 1.00 98.69 167 ALA A CA 1
ATOM 1161 C C . ALA A 1 167 ? -5.908 5.683 -0.972 1.00 98.69 167 ALA A C 1
ATOM 1163 O O . ALA A 1 167 ? -5.274 5.542 -2.011 1.00 98.69 167 ALA A O 1
ATOM 1164 N N . GLY A 1 168 ? -7.176 5.286 -0.856 1.00 98.12 168 GLY A N 1
ATOM 1165 C CA . GLY A 1 168 ? -7.963 4.750 -1.975 1.00 98.12 168 GLY A CA 1
ATOM 1166 C C . GLY A 1 168 ? -7.558 3.352 -2.459 1.00 98.12 168 GLY A C 1
ATOM 1167 O O . GLY A 1 168 ? -7.904 2.969 -3.572 1.00 98.12 168 GLY A O 1
ATOM 1168 N N . ASN A 1 169 ? -6.786 2.585 -1.682 1.00 98.81 169 ASN A N 1
ATOM 1169 C CA . ASN A 1 169 ? -6.274 1.277 -2.105 1.00 98.81 169 ASN A CA 1
ATOM 1170 C C . ASN A 1 169 ? -7.210 0.116 -1.741 1.00 98.81 169 ASN A C 1
ATOM 1172 O O . ASN A 1 169 ? -7.929 0.161 -0.745 1.00 98.81 169 ASN A O 1
ATOM 1176 N N . TYR A 1 170 ? -7.094 -0.968 -2.503 1.00 98.81 170 TYR A N 1
ATOM 1177 C CA . TYR A 1 170 ? -7.705 -2.276 -2.273 1.00 98.81 170 TYR A CA 1
ATOM 1178 C C . TYR A 1 170 ? -6.631 -3.239 -1.754 1.00 98.81 170 TYR A C 1
ATOM 1180 O O . TYR A 1 170 ? -5.682 -3.546 -2.474 1.00 98.81 170 TYR A O 1
ATOM 1188 N N . ILE A 1 171 ? -6.734 -3.676 -0.498 1.00 98.88 171 ILE A N 1
ATOM 1189 C CA . ILE A 1 171 ? -5.665 -4.393 0.211 1.00 98.88 171 ILE A CA 1
ATOM 1190 C C . ILE A 1 171 ? -6.201 -5.705 0.788 1.00 98.88 171 ILE A C 1
ATOM 1192 O O . ILE A 1 171 ? -7.037 -5.699 1.694 1.00 98.88 171 ILE A O 1
ATOM 1196 N N . GLY A 1 172 ? -5.703 -6.824 0.258 1.00 98.50 172 GLY A N 1
ATOM 1197 C CA . GLY A 1 172 ? -6.201 -8.173 0.563 1.00 98.50 172 GLY A CA 1
ATOM 1198 C C . GLY A 1 172 ? -7.525 -8.513 -0.137 1.00 98.50 172 GLY A C 1
ATOM 1199 O O . GLY A 1 172 ? -8.108 -9.570 0.089 1.00 98.50 172 GLY A O 1
ATOM 1200 N N . VAL A 1 173 ? -7.989 -7.633 -1.030 1.00 98.50 173 VAL A N 1
ATOM 1201 C CA . VAL A 1 173 ? -9.186 -7.828 -1.855 1.00 98.50 173 VAL A CA 1
ATOM 1202 C C . VAL A 1 173 ? -8.897 -7.684 -3.346 1.00 98.50 173 VAL A C 1
ATOM 1204 O O . VAL A 1 173 ? -7.887 -7.099 -3.741 1.00 98.50 173 VAL A O 1
ATOM 1207 N N . GLY A 1 174 ? -9.785 -8.205 -4.190 1.00 97.94 174 GLY A N 1
ATOM 1208 C CA . GLY A 1 174 ? -9.761 -7.934 -5.631 1.00 97.94 174 GLY A CA 1
ATOM 1209 C C . GLY A 1 174 ? -10.056 -6.472 -5.982 1.00 97.94 174 GLY A C 1
ATOM 1210 O O . GLY A 1 174 ? -10.460 -5.681 -5.133 1.00 97.94 174 GLY A O 1
ATOM 1211 N N . GLN A 1 175 ? -9.897 -6.117 -7.261 1.00 96.50 175 GLN A N 1
ATOM 1212 C CA . GLN A 1 175 ? -10.127 -4.749 -7.761 1.00 96.50 175 GLN A CA 1
ATOM 1213 C C . GLN A 1 175 ? -11.557 -4.228 -7.511 1.00 96.50 175 GLN A C 1
ATOM 1215 O O . GLN A 1 175 ? -11.776 -3.022 -7.441 1.00 96.50 175 GLN A O 1
ATOM 1220 N N . ASP A 1 176 ? -12.542 -5.118 -7.389 1.00 93.31 176 ASP A N 1
ATOM 1221 C CA . ASP A 1 176 ? -13.926 -4.755 -7.059 1.00 93.31 176 ASP A CA 1
ATOM 1222 C C . ASP A 1 176 ? -14.177 -4.590 -5.549 1.00 93.31 176 ASP A C 1
ATOM 1224 O O . ASP A 1 176 ? -15.292 -4.272 -5.133 1.00 93.31 176 ASP A O 1
ATOM 1228 N N . GLY A 1 177 ? -13.149 -4.822 -4.729 1.00 94.88 177 GLY A N 1
ATOM 1229 C CA . GLY A 1 177 ? -13.200 -4.754 -3.278 1.00 94.88 177 GLY A CA 1
ATOM 1230 C C . GLY A 1 177 ? -13.948 -5.898 -2.601 1.00 94.88 177 GLY A C 1
ATOM 1231 O O . GLY A 1 177 ? -14.244 -5.763 -1.418 1.00 94.88 177 GLY A O 1
ATOM 1232 N N . SER A 1 178 ? -14.276 -6.985 -3.311 1.00 91.69 178 SER A N 1
ATOM 1233 C CA . SER A 1 178 ? -15.149 -8.053 -2.798 1.00 91.69 178 SER A CA 1
ATOM 1234 C C . SER A 1 178 ? -14.512 -9.442 -2.744 1.00 91.69 178 SER A C 1
ATOM 1236 O O . SER A 1 178 ? -14.863 -10.238 -1.871 1.00 91.69 178 SER A O 1
ATOM 1238 N N . LEU A 1 179 ? -13.591 -9.746 -3.664 1.00 96.88 179 LEU A N 1
ATOM 1239 C CA . LEU A 1 179 ? -12.908 -11.040 -3.703 1.00 96.88 179 LEU A CA 1
ATOM 1240 C C . LEU A 1 179 ? -11.883 -11.141 -2.579 1.00 96.88 179 LEU A C 1
ATOM 1242 O O . LEU A 1 179 ? -11.054 -10.250 -2.456 1.00 96.88 179 LEU A O 1
ATOM 1246 N N . ASP A 1 180 ? -11.900 -12.240 -1.828 1.00 97.44 180 ASP A N 1
ATOM 1247 C CA . ASP A 1 180 ? -10.847 -12.578 -0.869 1.00 97.44 180 ASP A CA 1
ATOM 1248 C C . ASP A 1 180 ? -9.567 -12.958 -1.621 1.00 97.44 180 ASP A C 1
ATOM 1250 O O . ASP A 1 180 ? -9.494 -13.996 -2.284 1.00 97.44 180 ASP A O 1
ATOM 1254 N N . LEU A 1 181 ? -8.581 -12.070 -1.537 1.00 98.19 181 LEU A N 1
ATOM 1255 C CA . LEU A 1 181 ? -7.227 -12.256 -2.037 1.00 98.19 181 LEU A CA 1
ATOM 1256 C C . LEU A 1 181 ? -6.249 -11.853 -0.930 1.00 98.19 181 LEU A C 1
ATOM 1258 O O . LEU A 1 181 ? -5.307 -11.100 -1.180 1.00 98.19 181 LEU A O 1
ATOM 1262 N N . GLY A 1 182 ? -6.521 -12.294 0.299 1.00 97.75 182 GLY A N 1
ATOM 1263 C CA . GLY A 1 182 ? -5.777 -11.918 1.492 1.00 97.75 182 GLY A CA 1
ATOM 1264 C C . GLY A 1 182 ? -4.259 -11.923 1.321 1.00 97.75 182 GL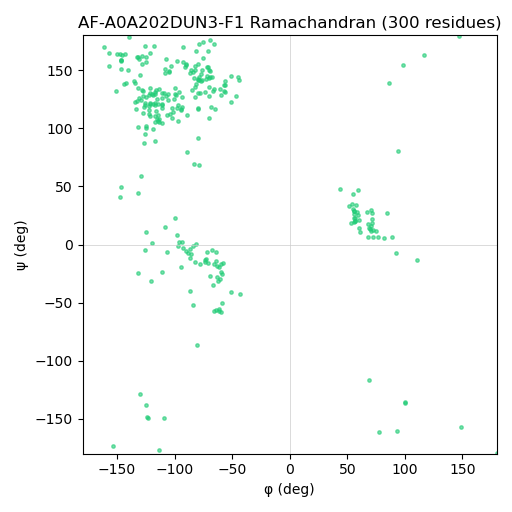Y A C 1
ATOM 1265 O O . GLY A 1 182 ? -3.682 -12.784 0.651 1.00 97.75 182 GLY A O 1
ATOM 1266 N N . ASN A 1 183 ? -3.597 -10.945 1.936 1.00 98.44 183 ASN A N 1
ATOM 1267 C CA . ASN A 1 183 ? -2.147 -10.971 2.082 1.00 98.44 183 ASN A CA 1
ATOM 1268 C C . ASN A 1 183 ? -1.750 -11.932 3.206 1.00 98.44 183 ASN A C 1
ATOM 1270 O O . ASN A 1 183 ? -2.458 -12.043 4.203 1.00 98.44 183 ASN A O 1
ATOM 1274 N N . GLY A 1 184 ? -0.602 -12.595 3.065 1.00 97.00 184 GLY A N 1
ATOM 1275 C CA . GLY A 1 184 ? -0.143 -13.626 3.997 1.00 97.00 184 GLY A CA 1
ATOM 1276 C C . GLY A 1 184 ? 0.188 -13.111 5.396 1.00 97.00 184 GLY A C 1
ATOM 1277 O O . GLY A 1 184 ? 0.267 -13.907 6.321 1.00 97.00 184 GLY A O 1
ATOM 1278 N N . THR A 1 185 ? 0.368 -11.795 5.572 1.00 96.81 185 THR A N 1
ATOM 1279 C CA . THR A 1 185 ? 0.492 -11.183 6.903 1.00 96.81 185 THR A CA 1
ATOM 1280 C C . THR A 1 185 ? -0.442 -9.979 7.075 1.00 96.81 185 THR A C 1
ATOM 1282 O O . THR A 1 185 ? -1.639 -10.081 6.845 1.00 96.81 185 THR A O 1
ATOM 1285 N N . HIS A 1 186 ? 0.048 -8.817 7.508 1.00 98.19 186 HIS A N 1
ATOM 1286 C CA . HIS A 1 186 ? -0.788 -7.634 7.713 1.00 98.19 186 HIS A CA 1
ATOM 1287 C C . HIS A 1 186 ? -1.234 -7.016 6.381 1.00 98.19 186 HIS A C 1
ATOM 1289 O O . HIS A 1 186 ? -0.512 -7.075 5.380 1.00 98.19 186 HIS A O 1
ATOM 1295 N N . GLY A 1 187 ? -2.383 -6.339 6.381 1.00 98.62 187 GLY A N 1
ATOM 1296 C CA . GLY A 1 187 ? -2.762 -5.488 5.252 1.00 98.62 187 GLY A CA 1
ATOM 1297 C C . GLY A 1 187 ? -1.800 -4.308 5.137 1.00 98.62 187 GLY A C 1
ATOM 1298 O O . GLY A 1 187 ? -1.109 -4.142 4.130 1.00 98.62 187 GLY A O 1
ATOM 1299 N N . ILE A 1 188 ? -1.696 -3.535 6.217 1.00 98.88 188 ILE A N 1
ATOM 1300 C CA . ILE A 1 188 ? -0.763 -2.417 6.360 1.00 98.88 188 ILE A CA 1
ATOM 1301 C C . ILE A 1 188 ? 0.030 -2.571 7.658 1.00 98.88 188 ILE A C 1
ATOM 1303 O O . ILE A 1 188 ? -0.556 -2.793 8.717 1.00 98.88 188 ILE A O 1
ATOM 1307 N N . TRP A 1 189 ? 1.350 -2.397 7.600 1.00 98.62 189 TRP A N 1
ATOM 1308 C CA . TRP A 1 189 ? 2.222 -2.427 8.776 1.00 98.62 189 TRP A CA 1
ATOM 1309 C C . TRP A 1 189 ? 3.112 -1.186 8.857 1.00 98.62 189 TRP A C 1
ATOM 1311 O O . TRP A 1 189 ? 3.761 -0.814 7.881 1.00 98.62 189 TRP A O 1
ATOM 1321 N N . LEU A 1 190 ? 3.162 -0.554 10.030 1.00 98.69 190 LEU A N 1
ATOM 1322 C CA . LEU A 1 190 ? 4.103 0.509 10.376 1.00 98.69 190 LEU A CA 1
ATOM 1323 C C . LEU A 1 190 ? 5.007 0.055 11.537 1.00 98.69 190 LEU A C 1
ATOM 1325 O O . LEU A 1 190 ? 4.522 -0.420 12.571 1.00 98.69 190 LEU A O 1
ATOM 1329 N N . LEU A 1 191 ? 6.325 0.206 11.370 1.00 96.94 191 LEU A N 1
ATOM 1330 C CA . LEU A 1 191 ? 7.339 -0.234 12.340 1.00 96.94 191 LEU A CA 1
ATOM 1331 C C . LEU A 1 191 ? 8.535 0.735 12.430 1.00 96.94 191 LEU A C 1
ATOM 1333 O O . LEU A 1 191 ? 8.788 1.539 11.535 1.00 96.94 191 LEU A O 1
ATOM 1337 N N . SER A 1 192 ? 9.332 0.597 13.495 1.00 96.00 192 SER A N 1
ATOM 1338 C CA . SER A 1 192 ? 10.676 1.183 13.619 1.00 96.00 192 SER A CA 1
ATOM 1339 C C . SER A 1 192 ? 10.685 2.708 13.500 1.00 96.00 192 SER A C 1
ATOM 1341 O O . SER A 1 192 ? 11.526 3.279 12.805 1.00 96.00 192 SER A O 1
ATOM 1343 N N . SER A 1 193 ? 9.766 3.354 14.220 1.00 97.00 193 SER A N 1
ATOM 1344 C CA . SER A 1 193 ? 9.641 4.811 14.298 1.00 97.00 193 SER A CA 1
ATOM 1345 C C . SER A 1 193 ? 9.203 5.490 12.998 1.00 97.00 193 SER A C 1
ATOM 1347 O O . SER A 1 193 ? 9.529 6.653 12.772 1.00 97.00 193 SER A O 1
ATOM 1349 N N . ALA A 1 194 ? 8.458 4.780 12.146 1.00 98.38 194 ALA A N 1
ATOM 1350 C CA . ALA A 1 194 ? 7.690 5.418 11.083 1.00 98.38 194 ALA A CA 1
ATOM 1351 C C . ALA A 1 194 ? 6.590 6.290 11.716 1.00 98.38 194 ALA A C 1
ATOM 1353 O O . ALA A 1 194 ? 5.711 5.771 12.407 1.00 98.38 194 ALA A O 1
ATOM 1354 N N . SER A 1 195 ? 6.648 7.605 11.511 1.00 98.25 195 SER A N 1
ATOM 1355 C CA . SER A 1 195 ? 5.774 8.569 12.190 1.00 98.25 195 SER A CA 1
ATOM 1356 C C . SER A 1 195 ? 5.074 9.515 11.226 1.00 98.25 195 SER A C 1
ATOM 1358 O O . SER A 1 195 ? 5.498 9.685 10.088 1.00 98.25 195 SER A O 1
ATOM 1360 N N . ASP A 1 196 ? 4.008 10.168 11.682 1.00 98.19 196 ASP A N 1
ATOM 1361 C CA . ASP A 1 196 ? 3.326 11.230 10.925 1.00 98.19 196 ASP A CA 1
ATOM 1362 C C . ASP A 1 196 ? 2.800 10.775 9.548 1.00 98.19 196 ASP A C 1
ATOM 1364 O O . ASP A 1 196 ? 2.704 11.572 8.612 1.00 98.19 196 ASP A O 1
ATOM 1368 N N . ASN A 1 197 ? 2.474 9.489 9.396 1.00 98.75 197 ASN A N 1
ATOM 1369 C CA . ASN A 1 197 ? 1.890 8.943 8.172 1.00 98.75 197 ASN A CA 1
ATOM 1370 C C . ASN A 1 197 ? 0.358 8.956 8.245 1.00 98.75 197 ASN A C 1
ATOM 1372 O O . ASN A 1 197 ? -0.232 8.970 9.326 1.00 98.75 197 ASN A O 1
ATOM 1376 N N . THR A 1 198 ? -0.302 8.936 7.089 1.00 98.69 198 THR A N 1
ATOM 1377 C CA . THR A 1 198 ? -1.767 8.915 6.993 1.00 98.69 198 THR A CA 1
ATOM 1378 C C . THR A 1 198 ? -2.238 7.692 6.215 1.00 98.69 198 THR A C 1
ATOM 1380 O O . THR A 1 198 ? -1.772 7.431 5.111 1.00 98.69 198 THR A O 1
ATOM 1383 N N . ILE A 1 199 ? -3.178 6.950 6.797 1.00 98.75 199 ILE A N 1
ATOM 1384 C CA . ILE A 1 199 ? -3.863 5.806 6.198 1.00 98.75 199 ILE A CA 1
ATOM 1385 C C . ILE A 1 199 ? -5.333 6.188 6.040 1.00 98.75 199 ILE A C 1
ATOM 1387 O O . ILE A 1 199 ? -6.074 6.241 7.023 1.00 98.75 199 ILE A O 1
ATOM 1391 N N . GLY A 1 200 ? -5.739 6.445 4.806 1.00 98.12 200 GLY A N 1
ATOM 1392 C CA . GLY A 1 200 ? -7.064 6.908 4.411 1.00 98.12 200 GLY A CA 1
ATOM 1393 C C . GLY A 1 200 ? -7.149 8.433 4.319 1.00 98.12 200 GLY A C 1
ATOM 1394 O O . GLY A 1 200 ? -6.129 9.114 4.208 1.00 98.12 200 GLY A O 1
ATOM 1395 N N . GLY A 1 201 ? -8.359 8.987 4.371 1.00 95.25 201 GLY A N 1
ATOM 1396 C CA . GLY A 1 201 ? -8.571 10.430 4.258 1.00 95.25 201 GLY A CA 1
ATOM 1397 C C . GLY A 1 201 ? -10.039 10.855 4.342 1.00 95.25 201 GLY A C 1
ATOM 1398 O O . GLY A 1 201 ? -10.941 10.048 4.570 1.00 95.25 201 GLY A O 1
ATOM 1399 N N . VAL A 1 202 ? -10.272 12.164 4.228 1.00 90.94 202 VAL A N 1
ATOM 1400 C CA . VAL A 1 202 ? -11.592 12.780 4.450 1.00 90.94 202 VAL A CA 1
ATOM 1401 C C . VAL A 1 202 ? -12.560 12.620 3.296 1.00 90.94 202 VAL A C 1
ATOM 1403 O O . VAL A 1 202 ? -13.756 12.777 3.518 1.00 90.94 202 VAL A O 1
ATOM 1406 N N . ASP A 1 203 ? -12.080 12.269 2.112 1.00 93.25 203 ASP A N 1
ATOM 1407 C CA . ASP A 1 203 ? -12.896 12.158 0.910 1.00 93.25 203 ASP A CA 1
ATOM 1408 C C . ASP A 1 203 ? -13.180 10.691 0.581 1.00 93.25 203 ASP A C 1
ATOM 1410 O O . ASP A 1 203 ? -12.428 9.792 0.961 1.00 93.25 203 ASP A O 1
ATOM 1414 N N . ASN A 1 204 ? -14.289 10.416 -0.108 1.00 91.88 204 ASN A N 1
ATOM 1415 C CA . ASN A 1 204 ? -14.695 9.032 -0.380 1.00 91.88 204 ASN A CA 1
ATOM 1416 C C . ASN A 1 204 ? -13.672 8.276 -1.242 1.00 91.88 204 ASN A C 1
ATOM 1418 O O . ASN A 1 204 ? -13.498 7.078 -1.040 1.00 91.88 204 ASN A O 1
ATOM 1422 N N . ASP A 1 205 ? -12.968 8.970 -2.137 1.00 93.94 205 ASP A N 1
ATOM 1423 C CA . ASP A 1 205 ? -11.944 8.370 -2.999 1.00 93.94 205 ASP A CA 1
ATOM 1424 C C . ASP A 1 205 ? -10.645 8.035 -2.240 1.00 93.94 205 ASP A C 1
ATOM 1426 O O . ASP A 1 205 ? -9.822 7.260 -2.716 1.00 93.94 205 ASP A O 1
ATOM 1430 N N . THR A 1 206 ? -10.479 8.542 -1.013 1.00 97.12 206 THR A N 1
ATOM 1431 C CA . THR A 1 206 ? -9.309 8.248 -0.165 1.00 97.12 206 THR A CA 1
ATOM 1432 C C . THR A 1 206 ? -9.492 7.032 0.740 1.00 97.12 206 THR A C 1
ATOM 1434 O O . THR A 1 206 ? -8.542 6.610 1.404 1.00 97.12 206 THR A O 1
ATOM 1437 N N . VAL A 1 207 ? -10.687 6.440 0.777 1.00 97.81 207 VAL A N 1
ATOM 1438 C CA . VAL A 1 207 ? -10.998 5.285 1.628 1.00 97.81 207 VAL A CA 1
ATOM 1439 C C . VAL A 1 207 ? -10.237 4.055 1.138 1.00 97.81 207 VAL A C 1
ATOM 1441 O O . VAL A 1 207 ? -10.460 3.589 0.025 1.00 97.81 207 VAL A O 1
ATOM 1444 N N . ASN A 1 208 ? -9.363 3.493 1.977 1.00 98.75 208 ASN A N 1
ATOM 1445 C CA . ASN A 1 208 ? -8.807 2.170 1.697 1.00 98.75 208 ASN A CA 1
ATOM 1446 C C . ASN A 1 208 ? -9.814 1.081 2.090 1.00 98.75 208 ASN A C 1
ATOM 1448 O O . ASN A 1 208 ? -10.472 1.185 3.130 1.00 98.75 208 ASN A O 1
ATOM 1452 N N . VAL A 1 209 ? -9.872 0.017 1.294 1.00 98.50 209 VAL A N 1
ATOM 1453 C CA . VAL A 1 209 ? -10.573 -1.233 1.601 1.00 98.50 209 VAL A CA 1
ATOM 1454 C C . VAL A 1 209 ? -9.535 -2.255 2.052 1.00 98.50 209 VAL A C 1
ATOM 1456 O O . VAL A 1 209 ? -8.671 -2.640 1.268 1.00 98.50 209 VAL A O 1
ATOM 1459 N N . ILE A 1 210 ? -9.598 -2.674 3.316 1.00 98.75 210 ILE A N 1
ATOM 1460 C CA . ILE A 1 210 ? -8.596 -3.530 3.962 1.00 98.75 210 ILE A CA 1
ATOM 1461 C C . ILE A 1 210 ? -9.298 -4.756 4.537 1.00 98.75 210 ILE A C 1
ATOM 1463 O O . ILE A 1 210 ? -9.935 -4.680 5.591 1.00 98.75 210 ILE A O 1
ATOM 1467 N N . ALA A 1 211 ? -9.194 -5.884 3.846 1.00 98.06 211 ALA A N 1
ATOM 1468 C CA . ALA A 1 211 ? -9.917 -7.084 4.240 1.00 98.06 211 ALA A CA 1
ATOM 1469 C C . ALA A 1 211 ? -9.159 -8.369 3.936 1.00 98.06 211 ALA A C 1
ATOM 1471 O O . ALA A 1 211 ? -8.268 -8.383 3.090 1.00 98.06 211 ALA A O 1
ATOM 1472 N N . TYR A 1 212 ? -9.523 -9.434 4.652 1.00 96.88 212 TYR A N 1
ATOM 1473 C CA . TYR A 1 212 ? -8.989 -10.789 4.479 1.00 96.88 212 TYR A CA 1
ATOM 1474 C C . TYR A 1 212 ? -7.478 -10.928 4.681 1.00 96.88 212 TYR A C 1
ATOM 1476 O O . TYR A 1 212 ? -6.896 -11.947 4.328 1.00 96.88 212 TYR A O 1
ATOM 1484 N N . ASN A 1 213 ? -6.814 -9.927 5.262 1.00 97.81 213 ASN A N 1
ATOM 1485 C CA . ASN A 1 213 ? -5.381 -10.009 5.503 1.00 97.81 213 ASN A CA 1
ATOM 1486 C C . ASN A 1 213 ? -5.086 -10.891 6.719 1.00 97.81 213 ASN A C 1
ATOM 1488 O O . ASN A 1 213 ? -5.763 -10.805 7.750 1.00 97.81 213 ASN A O 1
ATOM 1492 N N . GLY A 1 214 ? -4.027 -11.681 6.590 1.00 92.38 214 GLY A N 1
ATOM 1493 C CA . GLY A 1 214 ? -3.447 -12.497 7.639 1.00 92.38 214 GLY A CA 1
ATOM 1494 C C . GLY A 1 214 ? -3.515 -13.986 7.369 1.00 92.38 214 GLY A C 1
ATOM 1495 O O . GLY A 1 214 ? -4.282 -14.464 6.536 1.00 92.38 214 GLY A O 1
ATOM 1496 N N . ASP A 1 215 ? -2.698 -14.722 8.111 1.00 85.56 215 ASP A N 1
ATOM 1497 C CA . ASP A 1 215 ? -2.740 -16.167 8.192 1.00 85.56 215 ASP A CA 1
ATOM 1498 C C . ASP A 1 215 ? -3.159 -16.615 9.607 1.00 85.56 215 ASP A C 1
ATOM 1500 O O . ASP A 1 215 ? -3.539 -15.832 10.482 1.00 85.56 215 ASP A O 1
ATOM 1504 N N . ALA A 1 216 ? -3.175 -17.925 9.846 1.00 74.94 216 ALA A N 1
ATOM 1505 C CA . ALA A 1 216 ? -3.623 -18.477 11.121 1.00 74.94 216 ALA A CA 1
ATOM 1506 C C . ALA A 1 216 ? -2.752 -18.078 12.342 1.00 74.94 216 ALA A C 1
ATOM 1508 O O . ALA A 1 216 ? -3.110 -18.437 13.467 1.00 74.94 216 ALA A O 1
ATOM 1509 N N . ALA A 1 217 ? -1.615 -17.398 12.156 1.00 72.50 217 ALA A N 1
ATOM 1510 C CA . ALA A 1 217 ? -0.621 -17.073 13.176 1.00 72.50 217 ALA A CA 1
ATOM 1511 C C . ALA A 1 217 ? -0.791 -15.694 13.846 1.00 72.50 217 ALA A C 1
ATOM 1513 O O . ALA A 1 217 ? -0.073 -15.423 14.811 1.00 72.50 217 ALA A O 1
ATOM 1514 N N . SER A 1 218 ? -1.836 -14.933 13.498 1.00 66.50 218 SER A N 1
ATOM 1515 C CA . SER A 1 218 ? -2.291 -13.661 14.108 1.00 66.50 218 SER A CA 1
ATOM 1516 C C . SER A 1 218 ? -1.758 -12.400 13.428 1.00 66.50 218 SER A C 1
ATOM 1518 O O . SER A 1 218 ? -0.860 -11.719 13.932 1.00 66.50 218 SER A O 1
ATOM 1520 N N . GLU A 1 219 ? -2.392 -12.031 12.321 1.00 88.69 219 GLU A N 1
ATOM 1521 C CA . GLU A 1 219 ? -2.150 -10.773 11.625 1.00 88.69 219 GLU A CA 1
ATOM 1522 C C . GLU A 1 219 ? -3.423 -9.924 11.508 1.00 88.69 219 GLU A C 1
ATOM 1524 O O . GLU A 1 219 ? -4.534 -10.373 11.786 1.00 88.69 219 GLU A O 1
ATOM 1529 N N . TYR A 1 220 ? -3.233 -8.648 11.177 1.00 96.00 220 TYR A N 1
ATOM 1530 C CA . TYR A 1 220 ? -4.168 -7.546 11.426 1.00 96.00 220 TYR A CA 1
ATOM 1531 C C . TYR A 1 220 ? -4.414 -6.788 10.124 1.00 96.00 220 TYR A C 1
ATOM 1533 O O . TYR A 1 220 ? -3.529 -6.752 9.262 1.00 96.00 220 TYR A O 1
ATOM 1541 N N . GLY A 1 221 ? -5.554 -6.105 10.010 1.00 97.81 221 GLY A N 1
ATOM 1542 C CA . GLY A 1 221 ? -5.796 -5.200 8.883 1.00 97.81 221 GLY A CA 1
ATOM 1543 C C . GLY A 1 221 ? -4.739 -4.093 8.828 1.00 97.81 221 GLY A C 1
ATOM 1544 O O . GLY A 1 221 ? -3.982 -3.983 7.865 1.00 97.81 221 GLY A O 1
ATOM 1545 N N . VAL A 1 222 ? -4.631 -3.320 9.910 1.00 98.25 222 VAL A N 1
ATOM 1546 C CA . VAL A 1 222 ? -3.621 -2.275 10.113 1.00 98.25 222 VAL A CA 1
ATOM 1547 C C . VAL A 1 222 ? -2.881 -2.527 11.422 1.00 98.25 222 VAL A C 1
ATOM 1549 O O . VAL A 1 222 ? -3.492 -2.534 12.490 1.00 98.25 222 VAL A O 1
ATOM 1552 N N . TYR A 1 223 ? -1.561 -2.688 11.358 1.00 97.75 223 TYR A N 1
ATOM 1553 C CA . TYR A 1 223 ? -0.712 -2.918 12.523 1.00 97.75 223 TYR A CA 1
ATOM 1554 C C . TYR A 1 223 ? 0.317 -1.803 12.702 1.00 97.75 223 TYR A C 1
ATOM 1556 O O . TYR A 1 223 ? 1.065 -1.486 11.780 1.00 97.75 223 TYR A O 1
ATOM 1564 N N . LEU A 1 224 ? 0.389 -1.227 13.898 1.00 97.81 224 LEU A N 1
ATOM 1565 C CA . LEU A 1 224 ? 1.440 -0.295 14.306 1.00 97.81 224 LEU A CA 1
ATOM 1566 C C . LEU A 1 224 ? 2.217 -0.905 15.474 1.00 97.81 224 LEU A C 1
ATOM 1568 O O . LEU A 1 224 ? 1.629 -1.360 16.459 1.00 97.81 224 LEU A O 1
ATOM 1572 N N . SER A 1 225 ? 3.544 -0.889 15.369 1.00 96.06 225 SER A N 1
ATOM 1573 C CA . SER A 1 225 ? 4.441 -1.471 16.372 1.00 96.06 225 SER A CA 1
ATOM 1574 C C . SER A 1 225 ? 5.756 -0.705 16.501 1.00 96.06 225 SER A C 1
ATOM 1576 O O . SER A 1 225 ? 6.192 -0.013 15.578 1.00 96.06 225 SER A O 1
ATOM 1578 N N . GLY A 1 226 ? 6.416 -0.868 17.639 1.00 94.69 226 GLY A N 1
ATOM 1579 C CA . GLY A 1 226 ? 7.661 -0.217 18.009 1.00 94.69 226 GLY A CA 1
ATOM 1580 C C . GLY A 1 226 ? 7.448 1.149 18.656 1.00 94.69 226 GLY A C 1
ATOM 1581 O O . GLY A 1 226 ? 6.657 1.970 18.193 1.00 94.69 226 GLY A O 1
ATOM 1582 N N . ALA A 1 227 ? 8.232 1.422 19.700 1.00 91.62 227 ALA A N 1
ATOM 1583 C CA . ALA A 1 227 ? 8.285 2.739 20.320 1.00 91.62 227 ALA A CA 1
ATOM 1584 C C . ALA A 1 227 ? 8.657 3.825 19.291 1.00 91.62 227 ALA A C 1
ATOM 1586 O O . ALA A 1 227 ? 9.558 3.637 18.462 1.00 91.62 227 ALA A O 1
ATOM 1587 N N . ASN A 1 228 ? 8.017 4.990 19.401 1.00 94.25 228 ASN A N 1
ATOM 1588 C CA . ASN A 1 228 ? 8.170 6.140 18.506 1.00 94.25 228 ASN A CA 1
ATOM 1589 C C . ASN A 1 228 ? 7.547 5.970 17.104 1.00 94.25 228 ASN A C 1
ATOM 1591 O O . ASN A 1 228 ? 7.751 6.826 16.244 1.00 94.25 228 ASN A O 1
ATOM 1595 N N . THR A 1 229 ? 6.818 4.879 16.832 1.00 97.62 229 THR A N 1
ATOM 1596 C CA . THR A 1 229 ? 5.961 4.750 15.637 1.00 97.62 229 THR A CA 1
ATOM 1597 C C . THR A 1 229 ? 4.658 5.515 15.899 1.00 97.62 229 THR A C 1
ATOM 1599 O O . THR A 1 229 ? 3.600 4.915 16.093 1.00 97.62 229 THR A O 1
ATOM 1602 N N . ASP A 1 230 ? 4.758 6.845 15.972 1.00 95.25 230 ASP A N 1
ATOM 1603 C CA . ASP A 1 230 ? 3.724 7.720 16.544 1.00 95.25 230 ASP A CA 1
ATOM 1604 C C . ASP A 1 230 ? 3.136 8.716 15.539 1.00 95.25 230 ASP A C 1
ATOM 1606 O O . ASP A 1 230 ? 3.623 8.884 14.421 1.00 95.25 230 ASP A O 1
ATOM 1610 N N . ASN A 1 231 ? 2.067 9.405 15.947 1.00 95.19 231 ASN A N 1
ATOM 1611 C CA . ASN A 1 231 ? 1.348 10.398 15.140 1.00 95.19 231 ASN A CA 1
ATOM 1612 C C . ASN A 1 231 ? 0.820 9.866 13.798 1.00 95.19 231 ASN A C 1
ATOM 1614 O O . ASN A 1 231 ? 0.525 10.643 12.887 1.00 95.19 231 ASN A O 1
ATOM 1618 N N . ASN A 1 232 ? 0.676 8.549 13.665 1.00 97.56 232 ASN A N 1
ATOM 1619 C CA . ASN A 1 232 ? 0.129 7.943 12.464 1.00 97.56 232 ASN A CA 1
ATOM 1620 C C . ASN A 1 232 ? -1.400 7.993 12.518 1.00 97.56 232 ASN A C 1
ATOM 1622 O O . ASN A 1 232 ? -2.019 7.555 13.489 1.00 97.56 232 ASN A O 1
ATOM 1626 N N . LYS A 1 233 ? -2.024 8.531 11.473 1.00 96.56 233 LYS A N 1
ATOM 1627 C CA . LYS A 1 233 ? -3.477 8.707 11.389 1.00 96.56 233 LYS A CA 1
ATOM 1628 C C . LYS A 1 233 ? -4.097 7.551 10.622 1.00 96.56 233 LYS A C 1
ATOM 1630 O O . LYS A 1 233 ? -3.660 7.244 9.520 1.00 96.56 233 LYS A O 1
ATOM 1635 N N . ILE A 1 234 ? -5.151 6.963 11.176 1.00 96.50 234 ILE A N 1
ATOM 1636 C CA . ILE A 1 234 ? -5.976 5.951 10.510 1.00 96.50 234 ILE A CA 1
ATOM 1637 C C . ILE A 1 234 ? -7.373 6.553 10.394 1.00 96.50 234 ILE A C 1
ATOM 1639 O O . ILE A 1 234 ? -8.019 6.787 11.412 1.00 96.50 234 ILE A O 1
ATOM 1643 N N . TYR A 1 235 ? -7.799 6.878 9.176 1.00 94.56 235 TYR A N 1
ATOM 1644 C CA . TYR A 1 235 ? -8.942 7.754 8.941 1.00 94.56 235 TYR A CA 1
ATOM 1645 C C . TYR A 1 235 ? -9.878 7.187 7.863 1.00 94.56 235 TYR A C 1
ATOM 1647 O O . TYR A 1 235 ? -9.452 6.946 6.739 1.00 94.56 235 TYR A O 1
ATOM 1655 N N . ARG A 1 236 ? -11.159 6.980 8.201 1.00 96.12 236 ARG A N 1
ATOM 1656 C CA . ARG A 1 236 ? -12.248 6.539 7.291 1.00 96.12 236 ARG A CA 1
ATOM 1657 C C . ARG A 1 236 ? -12.001 5.265 6.462 1.00 96.12 236 ARG A C 1
ATOM 1659 O O . ARG A 1 236 ? -12.729 5.035 5.505 1.00 96.12 236 ARG A O 1
ATOM 1666 N N . ASN A 1 237 ? -11.045 4.413 6.822 1.00 97.88 237 ASN A N 1
ATOM 1667 C CA . ASN A 1 237 ? -10.831 3.140 6.121 1.00 97.88 237 ASN A CA 1
ATOM 1668 C C . ASN A 1 237 ? -12.006 2.174 6.333 1.00 97.88 237 ASN A C 1
ATOM 1670 O O . ASN A 1 237 ? -12.553 2.102 7.432 1.00 97.88 237 ASN A O 1
ATOM 1674 N N . THR A 1 238 ? -12.336 1.397 5.303 1.00 97.69 238 THR A N 1
ATOM 1675 C CA . THR A 1 238 ? -13.233 0.241 5.396 1.00 97.69 238 THR A CA 1
ATOM 1676 C C . THR A 1 238 ? -12.391 -0.983 5.728 1.00 97.69 238 THR A C 1
ATOM 1678 O O . THR A 1 238 ? -11.588 -1.425 4.908 1.00 97.69 238 THR A O 1
ATOM 1681 N N . ILE A 1 239 ? -12.557 -1.521 6.934 1.00 98.06 239 ILE A N 1
ATOM 1682 C CA . ILE A 1 239 ? -11.756 -2.630 7.458 1.00 98.06 239 ILE A CA 1
ATOM 1683 C C . ILE A 1 239 ? -12.695 -3.747 7.904 1.00 98.06 239 ILE A C 1
ATOM 1685 O O . ILE A 1 239 ? -13.568 -3.506 8.737 1.00 98.06 239 ILE A O 1
ATOM 1689 N N . TYR A 1 240 ? -12.560 -4.936 7.320 1.00 97.31 240 TYR A N 1
ATOM 1690 C CA . TYR A 1 240 ? -13.432 -6.067 7.640 1.00 97.31 240 TYR A CA 1
ATOM 1691 C C . TYR A 1 240 ? -12.806 -7.424 7.317 1.00 97.31 240 TYR A C 1
ATOM 1693 O O . TYR A 1 240 ? -12.025 -7.537 6.381 1.00 97.31 240 TYR A O 1
ATOM 1701 N N . SER A 1 241 ? -13.218 -8.480 8.022 1.00 96.06 241 SER A N 1
ATOM 1702 C CA . SER A 1 241 ? -12.823 -9.861 7.713 1.00 96.06 241 SER A CA 1
ATOM 1703 C C . SER A 1 241 ? -11.313 -10.092 7.676 1.00 96.06 241 SER A C 1
ATOM 1705 O O . SER A 1 241 ? -10.872 -10.997 6.973 1.00 96.06 241 SER A O 1
ATOM 1707 N N . ASN A 1 242 ? -10.510 -9.302 8.392 1.00 96.38 242 ASN A N 1
ATOM 1708 C CA . ASN A 1 242 ? -9.107 -9.653 8.608 1.00 96.38 242 ASN A CA 1
ATOM 1709 C C . ASN A 1 242 ? -9.020 -10.781 9.645 1.00 96.38 242 ASN A C 1
ATOM 1711 O O . ASN A 1 242 ? -9.959 -11.059 10.389 1.00 96.38 242 ASN A O 1
ATOM 1715 N N . GLN A 1 243 ? -7.897 -11.496 9.668 1.00 95.19 243 GLN A N 1
ATOM 1716 C CA . GLN A 1 243 ? -7.814 -12.724 10.456 1.00 95.19 243 GLN A CA 1
ATOM 1717 C C . GLN A 1 243 ? -7.826 -12.476 11.979 1.00 95.19 243 GLN A C 1
ATOM 1719 O O . GLN A 1 243 ? -8.266 -13.347 12.739 1.00 95.19 243 GLN A O 1
ATOM 1724 N N . SER A 1 244 ? -7.366 -11.303 12.425 1.00 93.94 244 SER A N 1
ATOM 1725 C CA . SER A 1 244 ? -7.413 -10.847 13.825 1.00 93.94 244 SER A CA 1
ATOM 1726 C C . SER A 1 244 ? -8.126 -9.490 13.922 1.00 93.94 244 SER A C 1
ATOM 1728 O O . SER A 1 244 ? -9.157 -9.301 13.299 1.00 93.94 244 SER A O 1
ATOM 1730 N N . GLU A 1 245 ? -7.638 -8.545 14.729 1.00 94.00 245 GLU A N 1
ATOM 1731 C CA . GLU A 1 245 ? -8.200 -7.196 14.804 1.00 94.00 245 GLU A CA 1
ATOM 1732 C C . GLU A 1 245 ? -7.940 -6.357 13.540 1.00 94.00 245 GLU A C 1
ATOM 1734 O O . GLU A 1 245 ? -6.832 -6.329 12.994 1.00 94.00 245 GLU A O 1
ATOM 1739 N N . GLY A 1 246 ? -8.927 -5.541 13.167 1.00 95.94 246 GLY A N 1
ATOM 1740 C CA . GLY A 1 246 ? -8.808 -4.655 12.010 1.00 95.94 246 GLY A CA 1
ATOM 1741 C C . GLY A 1 246 ? -7.770 -3.554 12.204 1.00 95.94 246 GLY A C 1
ATOM 1742 O O . GLY A 1 246 ? -7.068 -3.190 11.265 1.00 95.94 246 GLY A O 1
ATOM 1743 N N . ILE A 1 247 ? -7.629 -3.047 13.432 1.00 95.88 247 ILE A N 1
ATOM 1744 C CA . ILE A 1 247 ? -6.575 -2.104 13.819 1.00 95.88 247 ILE A CA 1
ATOM 1745 C C . ILE A 1 247 ? -5.924 -2.601 15.104 1.00 95.88 247 ILE A C 1
ATOM 1747 O O . ILE A 1 247 ? -6.595 -2.779 16.124 1.00 95.88 247 ILE A O 1
ATOM 1751 N N . LYS A 1 248 ? -4.601 -2.749 15.077 1.00 95.06 248 LYS A N 1
ATOM 1752 C CA . LYS A 1 248 ? -3.796 -3.118 16.234 1.00 95.06 248 LYS A CA 1
ATOM 1753 C C . LYS A 1 248 ? -2.683 -2.113 16.484 1.00 95.06 248 LYS A C 1
ATOM 1755 O O . LYS A 1 248 ? -1.841 -1.872 15.624 1.00 95.06 248 LYS A O 1
ATOM 1760 N N . LEU A 1 249 ? -2.632 -1.608 17.713 1.00 95.06 249 LEU A N 1
ATOM 1761 C CA . LEU A 1 249 ? -1.438 -0.991 18.286 1.00 95.06 249 LEU A CA 1
ATOM 1762 C C . LEU A 1 249 ? -0.763 -2.039 19.181 1.00 95.06 249 LEU A C 1
ATOM 1764 O O . LEU A 1 249 ? -1.433 -2.668 20.002 1.00 95.06 249 LEU A O 1
ATOM 1768 N N . ALA A 1 250 ? 0.541 -2.266 19.018 1.00 92.81 250 ALA A N 1
ATOM 1769 C CA . ALA A 1 250 ? 1.266 -3.355 19.687 1.00 92.81 250 ALA A CA 1
ATOM 1770 C C . ALA A 1 250 ? 1.408 -3.207 21.218 1.00 92.81 250 ALA A C 1
ATOM 1772 O O . ALA A 1 250 ? 1.907 -4.121 21.874 1.00 92.81 250 ALA A O 1
ATOM 1773 N N . PHE A 1 251 ? 0.964 -2.085 21.795 1.00 87.75 251 PHE A N 1
ATOM 1774 C CA . PHE A 1 251 ? 1.142 -1.725 23.210 1.00 87.75 251 PHE A CA 1
ATOM 1775 C C . PHE A 1 251 ? 2.614 -1.635 23.662 1.00 87.75 251 PHE A C 1
ATOM 1777 O O . PHE A 1 251 ? 2.931 -1.796 24.841 1.00 87.75 251 PHE A O 1
ATOM 1784 N N . ASP A 1 252 ? 3.525 -1.374 22.728 1.00 93.69 252 ASP A N 1
ATOM 1785 C CA . ASP A 1 252 ? 4.969 -1.238 22.944 1.00 93.69 252 ASP A CA 1
ATOM 1786 C C . ASP A 1 252 ? 5.466 0.214 22.805 1.00 93.69 252 ASP A C 1
ATOM 1788 O O . ASP A 1 252 ? 6.668 0.466 22.709 1.00 93.69 252 ASP A O 1
ATOM 1792 N N . GLY A 1 253 ? 4.535 1.170 22.830 1.00 92.56 253 GLY A N 1
ATOM 1793 C CA . GLY A 1 253 ? 4.768 2.596 22.625 1.00 92.56 253 GLY A CA 1
ATOM 1794 C C . GLY A 1 253 ? 4.202 3.133 21.314 1.00 92.56 253 GLY A C 1
ATOM 1795 O O . GLY A 1 253 ? 4.122 4.343 21.197 1.00 92.56 253 GLY A O 1
ATOM 1796 N N . ALA A 1 254 ? 3.799 2.279 20.366 1.00 95.38 254 ALA A N 1
ATOM 1797 C CA . ALA A 1 254 ? 3.253 2.724 19.084 1.00 95.38 254 ALA A CA 1
ATOM 1798 C C . ALA A 1 254 ? 1.973 3.566 19.235 1.00 95.38 254 ALA A C 1
ATOM 1800 O O . ALA A 1 254 ? 1.051 3.178 19.963 1.00 95.38 254 ALA A O 1
ATOM 1801 N N . ASN A 1 255 ? 1.918 4.693 18.517 1.00 94.25 255 ASN A N 1
ATOM 1802 C CA . ASN A 1 255 ? 0.903 5.740 18.650 1.00 94.25 255 ASN A CA 1
ATOM 1803 C C . ASN A 1 255 ? 0.597 6.060 20.124 1.00 94.25 255 ASN A C 1
ATOM 1805 O O . ASN A 1 255 ? -0.560 6.074 20.542 1.00 94.25 255 ASN A O 1
ATOM 1809 N N . ASP A 1 256 ? 1.648 6.240 20.928 1.00 92.06 256 ASP A N 1
ATOM 1810 C CA . ASP A 1 256 ? 1.569 6.549 22.363 1.00 92.06 256 ASP A CA 1
ATOM 1811 C C . ASP A 1 256 ? 0.748 5.546 23.204 1.00 92.06 256 ASP A C 1
ATOM 1813 O O . ASP A 1 256 ? 0.276 5.867 24.297 1.00 92.06 256 ASP A O 1
ATOM 1817 N N . ASN A 1 257 ? 0.584 4.304 22.730 1.00 90.75 257 ASN A N 1
ATOM 1818 C CA . ASN A 1 257 ? -0.324 3.312 23.320 1.00 90.75 257 ASN A CA 1
ATOM 1819 C C . ASN A 1 257 ? -1.765 3.825 23.468 1.00 90.75 257 ASN A C 1
ATOM 1821 O O . ASN A 1 257 ? -2.439 3.476 24.445 1.00 90.75 257 ASN A O 1
ATOM 1825 N N . GLN A 1 258 ? -2.222 4.644 22.517 1.00 90.88 258 GLN A N 1
ATOM 1826 C CA . GLN A 1 258 ? -3.564 5.213 22.516 1.00 90.88 258 GLN A CA 1
ATOM 1827 C C . GLN A 1 258 ? -4.618 4.139 22.816 1.00 90.88 258 GLN A C 1
ATOM 1829 O O . GLN A 1 258 ? -4.675 3.081 22.180 1.00 90.88 258 GLN A O 1
ATOM 1834 N N . VAL A 1 259 ? -5.477 4.418 23.794 1.00 88.75 259 VAL A N 1
ATOM 1835 C CA . VAL A 1 259 ? -6.517 3.475 24.205 1.00 88.75 259 VAL A CA 1
ATOM 1836 C C . VAL A 1 259 ? -7.670 3.518 23.207 1.00 88.75 259 VAL A C 1
ATOM 1838 O O . VAL A 1 259 ? -8.203 4.583 22.887 1.00 88.75 259 VAL A O 1
ATOM 1841 N N . ALA A 1 260 ? -8.093 2.340 22.741 1.00 88.06 260 ALA A N 1
ATOM 1842 C CA . ALA A 1 260 ? -9.239 2.216 21.849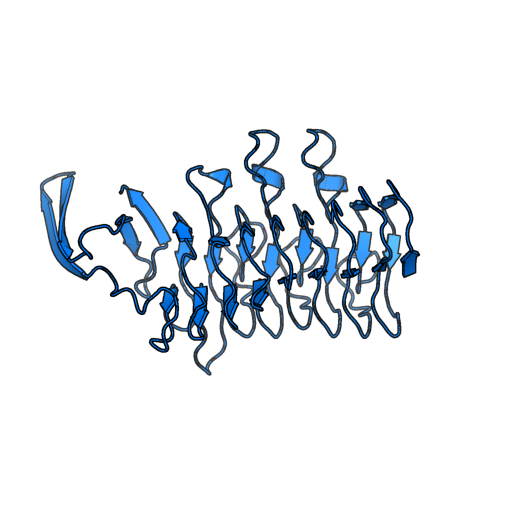 1.00 88.06 260 ALA A CA 1
ATOM 1843 C C . ALA A 1 260 ? -10.506 2.834 22.483 1.00 88.06 260 ALA A C 1
ATOM 1845 O O . ALA A 1 260 ? -10.829 2.523 23.638 1.00 88.06 260 ALA A O 1
ATOM 1846 N N . PRO A 1 261 ? -11.257 3.676 21.746 1.00 90.31 261 PRO A N 1
ATOM 1847 C CA . PRO A 1 261 ? -12.569 4.130 22.185 1.00 90.31 261 PRO A CA 1
ATOM 1848 C C . PRO A 1 261 ? -13.500 2.944 22.464 1.00 90.31 261 PRO A C 1
ATOM 1850 O O . PRO A 1 261 ? -13.554 1.994 21.686 1.00 90.31 261 PRO A O 1
ATOM 1853 N N . ALA A 1 262 ? -14.257 2.994 23.562 1.00 89.62 262 ALA A N 1
ATOM 1854 C CA . ALA A 1 262 ? -15.177 1.921 23.939 1.00 89.62 262 ALA A CA 1
ATOM 1855 C C . ALA A 1 262 ? -16.627 2.396 23.864 1.00 89.62 262 ALA A C 1
ATOM 1857 O O . ALA A 1 262 ? -16.972 3.449 24.400 1.00 89.62 262 ALA A O 1
ATOM 1858 N N . ILE A 1 263 ? -17.505 1.595 23.259 1.00 90.12 263 ILE A N 1
ATOM 1859 C CA . ILE A 1 263 ? -18.951 1.834 23.293 1.00 90.12 263 ILE A CA 1
ATOM 1860 C C . ILE A 1 263 ? -19.494 1.333 24.636 1.00 90.12 263 ILE A C 1
ATOM 1862 O O . ILE A 1 263 ? -19.446 0.145 24.937 1.00 90.12 263 ILE A O 1
ATOM 1866 N N . ILE A 1 264 ? -20.045 2.243 25.441 1.00 92.56 264 ILE A N 1
ATOM 1867 C CA . ILE A 1 264 ? -20.722 1.927 26.711 1.00 92.56 264 ILE A CA 1
ATOM 1868 C C . ILE A 1 264 ? -22.196 1.605 26.457 1.00 92.56 264 ILE A C 1
ATOM 1870 O O . ILE A 1 264 ? -22.779 0.734 27.104 1.00 92.56 264 ILE A O 1
ATOM 1874 N N . LYS A 1 265 ? -22.833 2.351 25.550 1.00 90.12 265 LYS A N 1
ATOM 1875 C CA . LYS A 1 265 ? -24.259 2.217 25.261 1.00 90.12 265 LYS A CA 1
ATOM 1876 C C . LYS A 1 265 ? -24.551 2.610 23.821 1.00 90.12 265 LYS A C 1
ATOM 1878 O O . LYS A 1 265 ? -24.171 3.699 23.406 1.00 90.12 265 LYS A O 1
ATOM 1883 N N . ASN A 1 266 ? -25.312 1.786 23.108 1.00 89.38 266 ASN A N 1
ATOM 1884 C CA . ASN A 1 266 ? -25.994 2.174 21.878 1.00 89.38 266 ASN A CA 1
ATOM 1885 C C . ASN A 1 266 ? -27.516 2.085 22.090 1.00 89.38 266 ASN A C 1
ATOM 1887 O O . ASN A 1 266 ? -28.032 1.145 22.691 1.00 89.38 266 ASN A O 1
ATOM 1891 N N . VAL A 1 267 ? -28.260 3.110 21.677 1.00 89.94 267 VAL A N 1
ATOM 1892 C CA . VAL A 1 267 ? -29.727 3.119 21.770 1.00 89.94 267 VAL A CA 1
ATOM 1893 C C . VAL A 1 267 ? -30.307 3.587 20.454 1.00 89.94 267 VAL A C 1
ATOM 1895 O O . VAL A 1 267 ? -30.124 4.743 20.072 1.00 89.94 267 VAL A O 1
ATOM 1898 N N . LEU A 1 268 ? -31.058 2.706 19.799 1.00 86.56 268 LEU A N 1
ATOM 1899 C CA . LEU A 1 268 ? -31.869 3.070 18.649 1.00 86.56 268 LEU A CA 1
ATOM 1900 C C . LEU A 1 268 ? -33.172 3.728 19.126 1.00 86.56 268 LEU A C 1
ATOM 1902 O O . LEU A 1 268 ? -33.992 3.097 19.790 1.00 86.56 268 LEU A O 1
ATOM 1906 N N . ASN A 1 269 ? -33.360 4.996 18.771 1.00 85.31 269 ASN A N 1
ATOM 1907 C CA . ASN A 1 269 ? -34.564 5.778 19.032 1.00 85.31 269 ASN A CA 1
ATOM 1908 C C . ASN A 1 269 ? -35.188 6.180 17.688 1.00 85.31 269 ASN A C 1
ATOM 1910 O O . ASN A 1 269 ? -34.866 7.226 17.126 1.00 85.31 269 ASN A O 1
ATOM 1914 N N . GLY A 1 270 ? -36.063 5.328 17.148 1.00 87.44 270 GLY A N 1
ATOM 1915 C CA . GLY A 1 270 ? -36.600 5.508 15.796 1.00 87.44 270 GLY A CA 1
ATOM 1916 C C . GLY A 1 270 ? -35.513 5.287 14.743 1.00 87.44 270 GLY A C 1
ATOM 1917 O O . GLY A 1 270 ? -34.977 4.190 14.653 1.00 87.44 270 GLY A O 1
ATOM 1918 N N . THR A 1 271 ? -35.184 6.324 13.968 1.00 86.25 271 THR A N 1
ATOM 1919 C CA . THR A 1 271 ? -34.101 6.311 12.963 1.00 86.25 271 THR A CA 1
ATOM 1920 C C . THR A 1 271 ? -32.780 6.883 13.488 1.00 86.25 271 THR A C 1
ATOM 1922 O O . THR A 1 271 ? -31.830 7.013 12.724 1.00 86.25 271 THR A O 1
ATOM 1925 N N . THR A 1 272 ? -32.711 7.277 14.765 1.00 84.19 272 THR A N 1
ATOM 1926 C CA . THR A 1 272 ? -31.511 7.870 15.371 1.00 84.19 272 THR A CA 1
ATOM 1927 C C . THR A 1 272 ? -30.827 6.870 16.293 1.00 84.19 272 THR A C 1
ATOM 1929 O O . THR A 1 272 ? -31.433 6.398 17.258 1.00 84.19 272 THR A O 1
ATOM 1932 N N . THR A 1 273 ? -29.546 6.606 16.052 1.00 85.94 273 THR A N 1
ATOM 1933 C CA . THR A 1 273 ? -28.697 5.816 16.951 1.00 85.94 273 THR A CA 1
ATOM 1934 C C . THR A 1 273 ? -27.949 6.754 17.892 1.00 85.94 273 THR A C 1
ATOM 1936 O O . THR A 1 273 ? -27.137 7.561 17.457 1.00 85.94 273 THR A O 1
ATOM 1939 N N . ASN A 1 274 ? -28.223 6.658 19.194 1.00 88.12 274 ASN A N 1
ATOM 1940 C CA . ASN A 1 274 ? -27.484 7.389 20.223 1.00 88.12 274 ASN A CA 1
ATOM 1941 C C . ASN A 1 274 ? -26.373 6.496 20.770 1.00 88.12 274 ASN A C 1
ATOM 1943 O O . ASN A 1 274 ? -26.668 5.459 21.370 1.00 88.12 274 ASN A O 1
ATOM 1947 N N . ILE A 1 275 ? -25.120 6.904 20.580 1.00 90.00 275 ILE A N 1
ATOM 1948 C CA . ILE A 1 275 ? -23.937 6.182 21.053 1.00 90.00 275 ILE A CA 1
ATOM 1949 C C . ILE A 1 275 ? -23.311 6.966 22.204 1.00 90.00 275 ILE A C 1
ATOM 1951 O O . ILE A 1 275 ? -23.112 8.174 22.121 1.00 90.00 275 ILE A O 1
ATOM 1955 N N . ILE A 1 276 ? -23.033 6.270 23.300 1.00 89.44 276 ILE A N 1
ATOM 1956 C CA . ILE A 1 276 ? -22.296 6.780 24.453 1.00 89.44 276 ILE A CA 1
ATOM 1957 C C . ILE A 1 276 ? -21.068 5.896 24.598 1.00 89.44 276 ILE A C 1
ATOM 1959 O O . ILE A 1 276 ? -21.196 4.670 24.640 1.00 89.44 276 ILE A O 1
ATOM 1963 N N . GLY A 1 277 ? -19.896 6.507 24.706 1.00 90.19 277 GLY A N 1
ATOM 1964 C CA . GLY A 1 277 ? -18.639 5.786 24.811 1.00 90.19 277 GLY A CA 1
ATOM 1965 C C . GLY A 1 277 ? -17.560 6.564 25.544 1.00 90.19 277 GLY A C 1
ATOM 1966 O O . GLY A 1 277 ? -17.814 7.631 26.105 1.00 90.19 277 GLY A O 1
ATOM 1967 N N . THR A 1 278 ? -16.359 6.002 25.544 1.00 89.31 278 THR A N 1
ATOM 1968 C CA . THR A 1 278 ? -15.141 6.636 26.047 1.00 89.31 278 THR A CA 1
ATOM 1969 C C . THR A 1 278 ? -14.231 7.006 24.890 1.00 89.31 278 THR A C 1
ATOM 1971 O O . THR A 1 278 ? -14.167 6.295 23.894 1.00 89.31 278 THR A O 1
ATOM 1974 N N . THR A 1 279 ? -13.486 8.089 25.056 1.00 88.38 279 THR A N 1
ATOM 1975 C CA . THR A 1 279 ? -12.356 8.459 24.205 1.00 88.38 279 THR A CA 1
ATOM 1976 C C . THR A 1 279 ? -11.330 9.185 25.069 1.00 88.38 279 THR A C 1
ATOM 1978 O O . THR A 1 279 ? -11.644 9.617 26.185 1.00 88.38 279 THR A O 1
ATOM 1981 N N . GLU A 1 280 ? -10.110 9.321 24.573 1.00 85.50 280 GLU A N 1
ATOM 1982 C CA . GLU A 1 280 ? -9.129 10.227 25.159 1.00 85.50 280 GLU A CA 1
ATOM 1983 C C . GLU A 1 280 ? -9.521 11.689 24.880 1.00 85.50 280 GLU A C 1
ATOM 1985 O O . GLU A 1 280 ? -10.199 11.993 23.900 1.00 85.50 280 GLU A O 1
ATOM 1990 N N . ALA A 1 281 ? -9.119 12.619 25.752 1.00 75.31 281 ALA A N 1
ATOM 1991 C CA . ALA A 1 281 ? -9.662 13.986 25.796 1.00 75.31 281 ALA A CA 1
ATOM 1992 C C . ALA A 1 281 ? -9.490 14.822 24.505 1.00 75.31 281 ALA A C 1
ATOM 1994 O O . ALA A 1 281 ? -10.169 15.837 24.352 1.00 75.31 281 ALA A O 1
ATOM 1995 N N . SER A 1 282 ? -8.601 14.417 23.595 1.00 72.69 282 SER A N 1
ATOM 1996 C CA . SER A 1 282 ? -8.312 15.083 22.316 1.00 72.69 282 SER A CA 1
ATOM 1997 C C . SER A 1 282 ? -8.456 14.164 21.096 1.00 72.69 282 SER A C 1
ATOM 1999 O O . SER A 1 282 ? -8.034 14.539 20.004 1.00 72.69 282 SER A O 1
ATOM 2001 N N . GLY A 1 283 ? -9.016 12.963 21.267 1.00 76.44 283 GLY A N 1
ATOM 2002 C CA . GLY A 1 283 ? -9.173 11.999 20.181 1.00 76.44 283 GLY A CA 1
ATOM 2003 C C . GLY A 1 283 ? -10.375 12.321 19.297 1.00 76.44 283 GLY A C 1
ATOM 2004 O O . GLY A 1 283 ? -11.487 12.493 19.799 1.00 76.44 283 GLY A O 1
ATOM 2005 N N . LEU A 1 284 ? -10.166 12.349 17.979 1.00 87.00 284 LEU A N 1
ATOM 2006 C CA . LEU A 1 284 ? -11.260 12.211 17.020 1.00 87.00 284 LEU A CA 1
ATOM 2007 C C . LEU A 1 284 ? -11.851 10.801 17.147 1.00 87.00 284 LEU A C 1
ATOM 2009 O O . LEU A 1 284 ? -11.104 9.823 17.180 1.00 87.00 284 LEU A O 1
ATOM 2013 N N . VAL A 1 285 ? -13.177 10.691 17.197 1.00 89.81 285 VAL A N 1
ATOM 2014 C CA . VAL A 1 285 ? -13.876 9.401 17.236 1.00 89.81 285 VAL A CA 1
ATOM 2015 C C . VAL A 1 285 ? -14.609 9.215 15.923 1.00 89.81 285 VAL A C 1
ATOM 2017 O O . VAL A 1 285 ? -15.486 10.002 15.604 1.00 89.81 285 VAL A O 1
ATOM 2020 N N . GLN A 1 286 ? -14.278 8.159 15.188 1.00 91.75 286 GLN A N 1
ATOM 2021 C CA . GLN A 1 286 ? -14.989 7.778 13.973 1.00 91.75 286 GLN A CA 1
ATOM 2022 C C . GLN A 1 286 ? -15.844 6.547 14.252 1.00 91.75 286 GLN A C 1
ATOM 2024 O O . GLN A 1 286 ? -15.377 5.563 14.828 1.00 91.75 286 GLN A O 1
ATOM 2029 N N . LEU A 1 287 ? -17.113 6.621 13.873 1.00 92.44 287 LEU A N 1
ATOM 2030 C CA . LEU A 1 287 ? -18.095 5.570 14.079 1.00 92.44 287 LEU A CA 1
ATOM 2031 C C . LEU A 1 287 ? -18.266 4.770 12.797 1.00 92.44 287 LEU A C 1
ATOM 2033 O O . LEU A 1 287 ? -18.434 5.336 11.717 1.00 92.44 287 LEU A O 1
ATOM 2037 N N . PHE A 1 288 ? -18.281 3.451 12.944 1.00 94.31 288 PHE A N 1
ATOM 2038 C CA . PHE A 1 288 ? -18.480 2.517 11.848 1.00 94.31 288 PHE A CA 1
ATOM 2039 C C . PHE A 1 288 ? -19.557 1.499 12.212 1.00 94.31 288 PHE A C 1
ATOM 2041 O O . PHE A 1 288 ? -19.685 1.090 13.369 1.00 94.31 288 PHE A O 1
ATOM 2048 N N . GLU A 1 289 ? -20.330 1.085 11.215 1.00 93.06 289 GLU A N 1
ATOM 2049 C CA . GLU A 1 289 ? -21.073 -0.163 11.269 1.00 93.06 289 GLU A CA 1
ATOM 2050 C C . GLU A 1 289 ? -20.068 -1.307 11.182 1.00 93.06 289 GLU A C 1
ATOM 2052 O O . GLU A 1 289 ? -19.206 -1.325 10.297 1.00 93.06 289 GLU A O 1
ATOM 2057 N N . ALA A 1 290 ? -20.162 -2.223 12.142 1.00 92.88 290 ALA A N 1
ATOM 2058 C CA . ALA A 1 290 ? -19.210 -3.305 12.266 1.00 92.88 290 ALA A CA 1
ATOM 2059 C C . ALA A 1 290 ? -19.554 -4.477 11.335 1.00 92.88 290 ALA A C 1
ATOM 2061 O O . ALA A 1 290 ? -20.727 -4.823 11.178 1.00 92.88 290 ALA A O 1
ATOM 2062 N N . SER A 1 291 ? -18.534 -5.121 10.775 1.00 93.38 291 SER A N 1
ATOM 2063 C CA . SER A 1 291 ? -18.649 -6.419 10.109 1.00 93.38 291 SER A CA 1
ATOM 2064 C C . SER A 1 291 ? -18.935 -7.546 11.113 1.00 93.38 291 SER A C 1
ATOM 2066 O O . SER A 1 291 ? -18.961 -7.350 12.331 1.00 93.38 291 SER A O 1
ATOM 2068 N N . ALA A 1 292 ? -19.150 -8.765 10.605 1.00 91.50 292 ALA A N 1
ATOM 2069 C CA . ALA A 1 292 ? -19.488 -9.937 11.420 1.00 91.50 292 ALA A CA 1
ATOM 2070 C C . ALA A 1 292 ? -18.424 -10.304 12.478 1.00 91.50 292 ALA A C 1
ATOM 2072 O O . ALA A 1 292 ? -18.748 -10.933 13.485 1.00 91.50 292 ALA A O 1
ATOM 2073 N N . ASP A 1 293 ? -17.177 -9.905 12.257 1.00 89.44 293 ASP A N 1
ATOM 2074 C CA . ASP A 1 293 ? -16.004 -10.094 13.113 1.00 89.44 293 ASP A CA 1
ATOM 2075 C C . ASP A 1 293 ? -15.670 -8.869 13.990 1.00 89.44 293 ASP A C 1
ATOM 2077 O O . ASP A 1 293 ? -14.696 -8.888 14.736 1.00 89.44 293 ASP A O 1
ATOM 2081 N N . ASN A 1 294 ? -16.550 -7.860 14.021 1.00 91.38 294 ASN A N 1
ATOM 2082 C CA . ASN A 1 294 ? -16.433 -6.624 14.808 1.00 91.38 294 ASN A CA 1
ATOM 2083 C C . ASN A 1 294 ? -15.358 -5.632 14.330 1.00 91.38 294 ASN A C 1
ATOM 2085 O O . ASN A 1 294 ? -14.834 -4.855 15.131 1.00 91.38 294 ASN A O 1
ATOM 2089 N N . GLU A 1 295 ? -15.060 -5.614 13.036 1.00 94.75 295 GLU A N 1
ATOM 2090 C CA . GLU A 1 295 ? -14.192 -4.609 12.418 1.00 94.75 295 GLU A CA 1
ATOM 2091 C C . GLU A 1 295 ? -15.019 -3.491 11.757 1.00 94.75 295 GLU A C 1
ATOM 2093 O O . GLU A 1 295 ? -16.204 -3.661 11.479 1.00 94.75 295 GLU A O 1
ATOM 2098 N N . GLY A 1 296 ? -14.435 -2.307 11.554 1.00 93.88 296 GLY A N 1
ATOM 2099 C CA . GLY A 1 296 ? -15.154 -1.128 11.054 1.00 93.88 296 GLY A CA 1
ATOM 2100 C C . GLY A 1 296 ? -15.370 -1.138 9.538 1.00 93.88 296 GLY A C 1
ATOM 2101 O O . GLY A 1 296 ? -14.543 -0.611 8.798 1.00 93.88 296 GLY A O 1
ATOM 2102 N N . GLN A 1 297 ? -16.503 -1.669 9.071 1.00 94.62 297 GLN A N 1
ATOM 2103 C CA . GLN A 1 297 ? -16.775 -1.842 7.641 1.00 94.62 297 GLN A CA 1
ATOM 2104 C C . GLN A 1 297 ? -17.337 -0.579 6.969 1.00 94.62 297 GLN A C 1
ATOM 2106 O O . GLN A 1 297 ? -16.797 -0.124 5.960 1.00 94.62 297 GLN A O 1
ATOM 2111 N N . SER A 1 298 ? -18.405 0.009 7.518 1.00 95.25 298 SER A N 1
ATOM 2112 C CA . SER A 1 298 ? -19.105 1.136 6.873 1.00 95.25 298 SER A CA 1
ATOM 2113 C C . SER A 1 298 ? -19.070 2.382 7.747 1.00 95.25 298 SER A C 1
ATOM 2115 O O . SER A 1 298 ? -19.573 2.367 8.865 1.00 95.25 298 SER A O 1
ATOM 2117 N N . TYR A 1 299 ? -18.509 3.482 7.247 1.00 95.00 299 TYR A N 1
ATOM 2118 C CA . TYR A 1 299 ? -18.425 4.740 7.996 1.00 95.00 299 TYR A CA 1
ATOM 2119 C C . TYR A 1 299 ? -19.811 5.363 8.246 1.00 95.00 299 TYR A C 1
ATOM 2121 O O . TYR A 1 299 ? -20.614 5.505 7.324 1.00 95.00 299 TYR A O 1
ATOM 2129 N N . LEU A 1 300 ? -20.074 5.765 9.492 1.00 92.19 300 LEU A N 1
ATOM 2130 C CA . LEU A 1 300 ? -21.346 6.343 9.944 1.00 92.19 300 LEU A CA 1
ATOM 2131 C C . LEU A 1 300 ? -21.246 7.832 10.301 1.00 92.19 300 LEU A C 1
ATOM 2133 O O . LEU A 1 300 ? -22.265 8.523 10.287 1.00 92.19 300 LEU A O 1
ATOM 2137 N N . GLY A 1 301 ? -20.052 8.322 10.643 1.00 89.69 301 GLY A N 1
ATOM 2138 C CA . GLY A 1 301 ? -19.826 9.709 11.053 1.00 89.69 301 GLY A CA 1
ATOM 2139 C C . GLY A 1 301 ? -18.723 9.859 12.099 1.00 89.69 301 GLY A C 1
ATOM 2140 O O . GLY A 1 301 ? -18.124 8.875 12.532 1.00 89.69 301 GLY A O 1
ATOM 2141 N N . GLU A 1 302 ? -18.471 11.101 12.502 1.00 88.75 302 GLU A N 1
ATOM 2142 C CA . GLU A 1 302 ? -17.521 11.505 13.548 1.00 88.75 302 GLU A CA 1
ATOM 2143 C C . GLU A 1 302 ? -18.106 12.583 14.470 1.00 88.75 302 GLU A C 1
ATOM 2145 O O . GLU A 1 302 ? -19.044 13.290 14.024 1.00 88.75 302 GLU A O 1
#